Protein AF-A0A0M0K8G4-F1 (afdb_monomer)

Secondary structure (DSSP, 8-state):
---SHHHHHHHHHHHHHHHHHHHHHHHHHHHHHH-SSSSEEEEEE--TTS-HHHHHHHHHHHHHHHSTT-EEEEEGGGGBPPHHHHHHSSS--HHHHGGGTTSGGGB-HHHHHHHHHHHHHHT-EEEEEEETTTTEEEEEEEEE-TT--EEEEEESSTT-TTSTTTGGGGGG-SEEEEEEES-HHHHHHHHHHHHHTT--HHHHHHH-SHHHHHHHHIIIIIIHHHHHHHGGGGG-SEEEEE-

Foldseek 3Di:
DDDDPPVVVVVVQVVVLLVLLLVLLVVCLVCVVPPPDFQAEEEEAAAQLLCSVVSQVSNQVNNCVVVNPQEDEAELQLQFDFLVVQCVPVVRCCVVDVLQRQAPVRGQLVCSLVQLVVCRVVQKHFTWDADPVNRGIDGRPDIRDNSHNYYYYYYHQLLLCVDPSNVSSVVNHPFYEYRDEPDPVSSLVSQLVVCQVVDDPVLCVVQNDHSNSSSSSCVVHRVVSNVSSVVSCVVHPYYHYRD

Organism: NCBI:txid1460289

Structure (mmCIF, N/CA/C/O backbone):
data_AF-A0A0M0K8G4-F1
#
_entry.id   AF-A0A0M0K8G4-F1
#
loop_
_atom_site.group_PDB
_atom_site.id
_atom_site.type_symbol
_atom_site.label_atom_id
_atom_site.label_alt_id
_atom_site.label_comp_id
_atom_site.label_asym_id
_atom_site.label_entity_id
_atom_site.label_seq_id
_atom_site.pdbx_PDB_ins_code
_atom_site.Cartn_x
_atom_site.Cartn_y
_atom_site.Cartn_z
_atom_site.occupancy
_atom_site.B_iso_or_equiv
_atom_site.auth_seq_id
_atom_site.auth_comp_id
_atom_site.auth_asym_id
_atom_site.auth_atom_id
_atom_site.pdbx_PDB_model_num
ATOM 1 N N . MET A 1 1 ? -12.796 22.380 -35.569 1.00 37.34 1 MET A N 1
ATOM 2 C CA . MET A 1 1 ? -13.695 22.094 -34.431 1.00 37.34 1 MET A CA 1
ATOM 3 C C . MET A 1 1 ? -12.878 21.304 -33.410 1.00 37.34 1 MET A C 1
ATOM 5 O O . MET A 1 1 ? -12.868 20.086 -33.453 1.00 37.34 1 MET A O 1
ATOM 9 N N . ILE A 1 2 ? -12.013 21.984 -32.652 1.00 41.28 2 ILE A N 1
ATOM 10 C CA . ILE A 1 2 ? -10.915 21.360 -31.895 1.00 41.28 2 ILE A CA 1
ATOM 11 C C . ILE A 1 2 ? -10.797 22.067 -30.528 1.00 41.28 2 ILE A C 1
ATOM 13 O O . ILE A 1 2 ? -10.856 23.289 -30.472 1.00 41.28 2 ILE A O 1
ATOM 17 N N . VAL A 1 3 ? -10.652 21.251 -29.474 1.00 41.19 3 VAL A N 1
ATOM 18 C CA . VAL A 1 3 ? -10.400 21.533 -28.039 1.00 41.19 3 VAL A CA 1
ATOM 19 C C . VAL A 1 3 ? -11.498 22.245 -27.228 1.00 41.19 3 VAL A C 1
ATOM 21 O O . VAL A 1 3 ? -11.384 23.418 -26.906 1.00 41.19 3 VAL A O 1
ATOM 24 N N . VAL A 1 4 ? -12.512 21.499 -26.773 1.00 41.66 4 VAL A N 1
ATOM 25 C CA . VAL A 1 4 ? -13.260 21.847 -25.533 1.00 41.66 4 VAL A CA 1
ATOM 26 C C . VAL A 1 4 ? -13.471 20.621 -24.616 1.00 41.66 4 VAL A C 1
ATOM 28 O O . VAL A 1 4 ? -13.770 20.764 -23.436 1.00 41.66 4 VAL A O 1
ATOM 31 N N . ALA A 1 5 ? -13.239 19.395 -25.103 1.00 45.34 5 ALA A N 1
ATOM 32 C CA . ALA A 1 5 ? -13.566 18.170 -24.363 1.00 45.34 5 ALA A CA 1
ATOM 33 C C . ALA A 1 5 ? -12.575 17.778 -23.240 1.00 45.34 5 ALA A C 1
ATOM 35 O O . ALA A 1 5 ? -12.953 17.014 -22.356 1.00 45.34 5 ALA A O 1
ATOM 36 N N . SER A 1 6 ? -11.330 18.278 -23.224 1.00 57.03 6 SER A N 1
ATOM 37 C CA . SER A 1 6 ? -10.301 17.788 -22.283 1.00 57.03 6 SER A CA 1
ATOM 38 C C . SER A 1 6 ? -10.415 18.378 -20.872 1.00 57.03 6 SER A C 1
ATOM 40 O O . SER A 1 6 ? -10.415 17.621 -19.903 1.00 57.03 6 SER A O 1
ATOM 42 N N . ALA A 1 7 ? -10.582 19.700 -20.741 1.00 59.91 7 ALA A N 1
ATOM 43 C CA . ALA A 1 7 ? -10.668 20.377 -19.440 1.00 59.91 7 ALA A CA 1
ATOM 44 C C . ALA A 1 7 ? -11.930 19.988 -18.652 1.00 59.91 7 ALA A C 1
ATOM 46 O O . ALA A 1 7 ? -11.877 19.802 -17.440 1.00 59.91 7 ALA A O 1
ATOM 47 N N . SER A 1 8 ? -13.056 19.793 -19.348 1.00 62.81 8 SER A N 1
ATOM 48 C CA . SER A 1 8 ? -14.299 19.333 -18.723 1.00 62.81 8 SER A CA 1
ATOM 49 C C . SER A 1 8 ? -14.189 17.897 -18.205 1.00 62.81 8 SER A C 1
ATOM 51 O O . SER A 1 8 ? -14.780 17.597 -17.176 1.00 62.81 8 SER A O 1
ATOM 53 N N . SER A 1 9 ? -13.441 17.015 -18.884 1.00 65.81 9 SER A N 1
ATOM 54 C CA . SER A 1 9 ? -13.252 15.634 -18.415 1.00 65.81 9 SER A CA 1
ATOM 55 C C . SER A 1 9 ? -12.349 15.560 -17.181 1.00 65.81 9 SER A C 1
ATOM 57 O O . SER A 1 9 ? -12.670 14.825 -16.255 1.00 65.81 9 SER A O 1
ATOM 59 N N . ALA A 1 10 ? -11.295 16.385 -17.132 1.00 68.56 10 ALA A N 1
ATOM 60 C CA . ALA A 1 10 ? -10.376 16.465 -15.997 1.00 68.56 10 ALA A CA 1
ATOM 61 C C . ALA A 1 10 ? -11.062 17.023 -14.736 1.00 68.56 10 ALA A C 1
ATOM 63 O O . ALA A 1 10 ? -10.899 16.502 -13.639 1.00 68.56 10 ALA A O 1
ATOM 64 N N . LEU A 1 11 ? -11.908 18.046 -14.894 1.00 67.56 11 LEU A N 1
ATOM 65 C CA . LEU A 1 11 ? -12.708 18.573 -13.785 1.00 67.56 11 LEU A CA 1
ATOM 66 C C . LEU A 1 11 ? -13.716 17.540 -13.260 1.00 67.56 11 LEU A C 1
ATOM 68 O O . LEU A 1 11 ? -13.910 17.423 -12.054 1.00 67.56 11 LEU A O 1
ATOM 72 N N . VAL A 1 12 ? -14.350 16.771 -14.151 1.00 71.19 12 VAL A N 1
ATOM 73 C CA . VAL A 1 12 ? -15.280 15.702 -13.752 1.00 71.19 12 VAL A CA 1
ATOM 74 C C . VAL A 1 12 ? -14.541 14.566 -13.037 1.00 71.19 12 VAL A C 1
ATOM 76 O O . VAL A 1 12 ? -15.053 14.067 -12.034 1.00 71.19 12 VAL A O 1
ATOM 79 N N . SER A 1 13 ? -13.339 14.188 -13.490 1.00 75.00 13 SER A N 1
ATOM 80 C CA . SER A 1 13 ? -12.518 13.183 -12.804 1.00 75.00 13 SER A CA 1
ATOM 81 C C . SER A 1 13 ? -12.061 13.649 -11.422 1.00 75.00 13 SER A C 1
ATOM 83 O O . SER A 1 13 ? -12.137 12.870 -10.477 1.00 75.00 13 SER A O 1
ATOM 85 N N . ASP A 1 14 ? -11.680 14.921 -11.266 1.00 82.31 14 ASP A N 1
ATOM 86 C CA . ASP A 1 14 ? -11.280 15.478 -9.966 1.00 82.31 14 ASP A CA 1
ATOM 87 C C . ASP A 1 14 ? -12.446 15.505 -8.970 1.00 82.31 14 ASP A C 1
ATOM 89 O O . ASP A 1 14 ? -12.295 15.123 -7.806 1.00 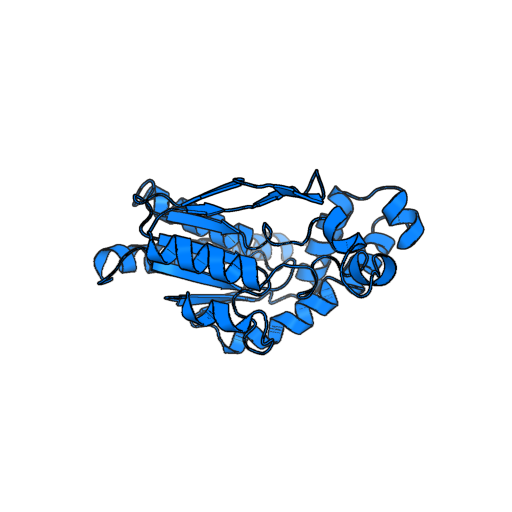82.31 14 ASP A O 1
ATOM 93 N N . VAL A 1 15 ? -13.642 15.900 -9.422 1.00 86.25 15 VAL A N 1
ATOM 94 C CA . VAL A 1 15 ? -14.853 15.884 -8.586 1.00 86.25 15 VAL A CA 1
ATOM 95 C C . VAL A 1 15 ? -15.211 14.455 -8.167 1.00 86.25 15 VAL A C 1
ATOM 97 O O . VAL A 1 15 ? -15.488 14.216 -6.990 1.00 86.25 15 VAL A O 1
ATOM 100 N N . ALA A 1 16 ? -15.170 13.494 -9.096 1.00 88.12 16 ALA A N 1
ATOM 101 C CA . ALA A 1 16 ? -15.444 12.087 -8.800 1.00 88.12 16 ALA A CA 1
ATOM 102 C C . ALA A 1 16 ? -14.416 11.489 -7.821 1.00 88.12 16 ALA A C 1
ATOM 104 O O . ALA A 1 16 ? -14.783 10.767 -6.887 1.00 88.12 16 ALA A O 1
ATOM 105 N N . MET A 1 17 ? -13.139 11.840 -7.986 1.00 91.19 17 MET A N 1
ATOM 106 C CA . MET A 1 17 ? -12.057 11.441 -7.090 1.00 91.19 17 MET A CA 1
ATOM 107 C C . MET A 1 17 ? -12.289 11.974 -5.669 1.00 91.19 17 MET A C 1
ATOM 109 O O . MET A 1 17 ? -12.268 11.206 -4.706 1.00 91.19 17 MET A O 1
ATOM 113 N N . HIS A 1 18 ? -12.564 13.271 -5.515 1.00 94.19 18 HIS A N 1
ATOM 114 C CA . HIS A 1 18 ? -12.808 13.860 -4.198 1.00 94.19 18 HIS A CA 1
ATOM 115 C C . HIS A 1 18 ? -14.054 13.290 -3.516 1.00 94.19 18 HIS A C 1
ATOM 117 O O . HIS A 1 18 ? -13.987 12.951 -2.334 1.00 94.19 18 HIS A O 1
ATOM 123 N N . ALA A 1 19 ? -15.143 13.089 -4.264 1.00 95.50 19 ALA A N 1
ATOM 124 C CA . ALA A 1 19 ? -16.343 12.434 -3.751 1.00 95.50 19 ALA A CA 1
ATOM 125 C C . ALA A 1 19 ? -16.054 11.001 -3.268 1.00 95.50 19 ALA A C 1
ATOM 127 O O . ALA A 1 19 ? -16.576 10.570 -2.237 1.00 95.50 19 ALA A O 1
ATOM 128 N N . THR A 1 20 ? -15.179 10.275 -3.970 1.00 96.19 20 THR A N 1
ATOM 129 C CA . THR A 1 20 ? -14.733 8.938 -3.557 1.00 96.19 20 THR A CA 1
ATOM 130 C C . THR A 1 20 ? -13.984 8.994 -2.227 1.00 96.19 20 THR A C 1
ATOM 132 O O . THR A 1 20 ? -14.313 8.240 -1.311 1.00 96.19 20 THR A O 1
ATOM 135 N N . TYR A 1 21 ? -13.034 9.919 -2.072 1.00 97.25 21 TYR A N 1
ATOM 136 C CA . TYR A 1 21 ? -12.296 10.083 -0.816 1.00 97.25 21 TYR A CA 1
ATOM 137 C C . TYR A 1 21 ? -13.206 10.487 0.351 1.00 97.25 21 TYR A C 1
ATOM 139 O O . TYR A 1 21 ? -13.054 9.963 1.455 1.00 97.25 21 TYR A O 1
ATOM 147 N N . ASP A 1 22 ? -14.182 11.367 0.118 1.00 97.94 22 ASP A N 1
ATOM 148 C CA . ASP A 1 22 ? -15.150 11.788 1.138 1.00 97.94 22 ASP A CA 1
ATOM 149 C C . ASP A 1 22 ? -16.060 10.630 1.577 1.00 97.94 22 ASP A C 1
ATOM 151 O O . ASP A 1 22 ? -16.321 10.457 2.775 1.00 97.94 22 ASP A O 1
ATOM 155 N N . ARG A 1 23 ? -16.503 9.796 0.625 1.00 97.94 23 ARG A N 1
ATOM 156 C CA . ARG A 1 23 ? -17.295 8.585 0.890 1.00 97.94 23 ARG A CA 1
ATOM 157 C C . ARG A 1 23 ? -16.519 7.590 1.749 1.00 97.94 23 ARG A C 1
ATOM 159 O O . ARG A 1 23 ? -17.050 7.113 2.751 1.00 97.94 23 ARG A O 1
ATOM 166 N N . LEU A 1 24 ? -15.270 7.302 1.386 1.00 98.06 24 LEU A N 1
ATOM 167 C CA . LEU A 1 24 ? -14.408 6.376 2.126 1.00 98.06 24 LEU A CA 1
ATOM 168 C C . LEU A 1 24 ? -14.085 6.906 3.530 1.00 98.06 24 LEU A C 1
ATOM 170 O O . LEU A 1 24 ? -14.190 6.163 4.501 1.00 98.06 24 LEU A O 1
ATOM 174 N N . ALA A 1 25 ? -13.794 8.201 3.674 1.00 98.25 25 ALA A N 1
ATOM 175 C CA . ALA A 1 25 ? -13.575 8.810 4.986 1.00 98.25 25 ALA A CA 1
ATOM 176 C C . ALA A 1 25 ? -14.830 8.734 5.871 1.00 98.25 25 ALA A C 1
ATOM 178 O O . ALA A 1 25 ? -14.744 8.381 7.044 1.00 98.25 25 ALA A O 1
ATOM 179 N N . THR A 1 26 ? -16.008 9.011 5.305 1.00 98.00 26 THR A N 1
ATOM 180 C CA . THR A 1 26 ? -17.293 8.899 6.017 1.00 98.00 26 THR A CA 1
ATOM 181 C C . THR A 1 26 ? -17.556 7.463 6.464 1.00 98.00 26 THR A C 1
ATOM 183 O O . THR A 1 26 ? -17.968 7.233 7.601 1.00 98.00 26 THR A O 1
ATOM 186 N N . ARG A 1 27 ? -17.252 6.488 5.602 1.00 97.25 27 ARG A N 1
ATOM 187 C CA . ARG A 1 27 ? -17.340 5.066 5.935 1.00 97.25 27 ARG A CA 1
ATOM 188 C C . ARG A 1 27 ? -16.456 4.713 7.133 1.00 97.25 27 ARG A C 1
ATOM 190 O O . ARG A 1 27 ? -16.952 4.083 8.061 1.00 97.25 27 ARG A O 1
ATOM 197 N N . LEU A 1 28 ? -15.199 5.152 7.161 1.00 97.31 28 LEU A N 1
ATOM 198 C CA . LEU A 1 28 ? -14.299 4.878 8.289 1.00 97.31 28 LEU A CA 1
ATOM 199 C C . LEU A 1 28 ? -14.731 5.580 9.575 1.00 97.31 28 LEU A C 1
ATOM 201 O O . LEU A 1 28 ? -14.691 4.975 10.641 1.00 97.31 28 LEU A O 1
ATOM 205 N N . LEU A 1 29 ? -15.198 6.825 9.486 1.00 96.88 29 LEU A N 1
ATOM 206 C CA . LEU A 1 29 ? -15.710 7.549 10.650 1.00 96.88 29 LEU A CA 1
ATOM 207 C C . LEU A 1 29 ? -16.904 6.825 11.279 1.00 96.88 29 LEU A C 1
ATOM 209 O O . LEU A 1 29 ? -16.959 6.717 12.497 1.00 96.88 29 LEU A O 1
ATOM 213 N N . SER A 1 30 ? -17.790 6.227 10.473 1.00 95.94 30 SER A N 1
ATOM 214 C CA . SER A 1 30 ? -18.879 5.402 11.017 1.00 95.94 30 SER A CA 1
ATOM 215 C C . SER A 1 30 ? -18.363 4.191 11.806 1.00 95.94 30 SER A C 1
ATOM 217 O O . SER A 1 30 ? -18.970 3.797 12.798 1.00 95.94 30 SER A O 1
ATOM 219 N N . LYS A 1 31 ? -17.198 3.632 11.438 1.00 94.50 31 LYS A N 1
ATOM 220 C CA . LYS A 1 31 ? -16.587 2.519 12.181 1.00 94.50 31 LYS A CA 1
ATOM 221 C C . LYS A 1 31 ? -16.082 2.939 13.553 1.00 94.50 31 LYS A C 1
ATOM 223 O O . LYS A 1 31 ? -16.128 2.117 14.459 1.00 94.50 31 LYS A O 1
ATOM 228 N N . LEU A 1 32 ? -15.669 4.194 13.738 1.00 89.69 32 LEU A N 1
ATOM 229 C CA . LEU A 1 32 ? -15.304 4.701 15.067 1.00 89.69 32 LEU A CA 1
ATOM 230 C C . LEU A 1 32 ? -16.481 4.675 16.046 1.00 89.69 32 LEU A C 1
ATOM 232 O O . LEU A 1 32 ? -16.267 4.535 17.246 1.00 89.69 32 LEU A O 1
ATOM 236 N N . GLU A 1 33 ? -17.704 4.822 15.539 1.00 87.62 33 GLU A N 1
ATOM 237 C CA . GLU A 1 33 ? -18.920 4.855 16.352 1.00 87.62 33 GLU A CA 1
ATOM 238 C C . GLU A 1 33 ? -19.471 3.450 16.622 1.00 87.62 33 GLU A C 1
ATOM 240 O O . GLU A 1 33 ? -20.044 3.209 17.682 1.00 87.62 33 GLU A O 1
ATOM 245 N N . THR A 1 34 ? -19.313 2.525 15.667 1.00 90.06 34 THR A N 1
ATOM 246 C CA . THR A 1 34 ? -20.003 1.225 15.697 1.00 90.06 34 THR A CA 1
ATOM 247 C C . THR A 1 34 ? -19.109 0.017 15.959 1.00 90.06 34 THR A C 1
ATOM 249 O O . THR A 1 34 ? -19.639 -1.072 16.151 1.00 90.06 34 THR A O 1
ATOM 252 N N . ALA A 1 35 ? -17.782 0.130 15.848 1.00 84.81 35 ALA A N 1
ATOM 253 C CA . ALA A 1 35 ? -16.907 -1.034 15.972 1.00 84.81 35 ALA A CA 1
ATOM 254 C C . ALA A 1 35 ? -16.734 -1.460 17.437 1.00 84.81 35 ALA A C 1
ATOM 256 O O . ALA A 1 35 ? -16.339 -0.663 18.283 1.00 84.81 35 ALA A O 1
ATOM 257 N N . ASP A 1 36 ? -16.925 -2.753 17.705 1.00 84.06 36 ASP A N 1
ATOM 258 C CA . ASP A 1 36 ? -16.723 -3.340 19.038 1.00 84.06 36 ASP A CA 1
ATOM 259 C C . ASP A 1 36 ? -15.246 -3.346 19.473 1.00 84.06 36 ASP A C 1
ATOM 261 O O . ASP A 1 36 ? -14.935 -3.479 20.658 1.00 84.06 36 ASP A O 1
ATOM 265 N N . ARG A 1 37 ? -14.317 -3.228 18.513 1.00 86.06 37 ARG A N 1
ATOM 266 C CA . ARG A 1 37 ? -12.870 -3.218 18.748 1.00 86.06 37 ARG A CA 1
ATOM 267 C C . ARG A 1 37 ? -12.152 -2.207 17.859 1.00 86.06 37 ARG A C 1
ATOM 269 O O . ARG A 1 37 ? -12.485 -2.044 16.688 1.00 86.06 37 ARG A O 1
ATOM 276 N N . THR A 1 38 ? -11.114 -1.594 18.419 1.00 86.12 38 THR A N 1
ATOM 277 C CA . THR A 1 38 ? -10.173 -0.705 17.722 1.00 86.12 38 THR A CA 1
ATOM 278 C C . THR A 1 38 ? -8.732 -1.142 18.012 1.00 86.12 38 THR A C 1
ATOM 280 O O . THR A 1 38 ? -8.495 -1.619 19.124 1.00 86.12 38 THR A O 1
ATOM 283 N N . PRO A 1 39 ? -7.777 -0.941 17.085 1.00 94.75 39 PRO A N 1
ATOM 284 C CA . PRO A 1 39 ? -7.941 -0.214 15.825 1.00 94.75 39 PRO A CA 1
ATOM 285 C C . PRO A 1 39 ? -8.683 -1.033 14.757 1.00 94.75 39 PRO A C 1
ATOM 287 O O . PRO A 1 39 ? -8.577 -2.257 14.742 1.00 94.75 39 PRO A O 1
ATOM 290 N N . TRP A 1 40 ? -9.415 -0.359 13.866 1.00 97.31 40 TRP A N 1
ATOM 291 C CA . TRP A 1 40 ? -10.000 -0.953 12.659 1.00 97.31 40 TRP A CA 1
ATOM 292 C C . TRP A 1 40 ? -8.989 -0.870 11.514 1.00 97.31 40 TRP A C 1
ATOM 294 O O . TRP A 1 40 ? -8.573 0.227 11.132 1.00 97.31 40 TRP A O 1
ATOM 304 N N . TRP A 1 41 ? -8.569 -2.020 10.998 1.00 98.44 41 TRP A N 1
ATOM 305 C CA . TRP A 1 41 ? -7.507 -2.144 10.004 1.00 98.44 41 TRP A CA 1
ATOM 306 C C . TRP A 1 41 ? -8.082 -2.387 8.615 1.00 98.44 41 TRP A C 1
ATOM 308 O O . TRP A 1 41 ? -8.782 -3.374 8.386 1.00 98.44 41 TRP A O 1
ATOM 318 N N . VAL A 1 42 ? -7.725 -1.518 7.676 1.00 98.75 42 VAL A N 1
ATOM 319 C CA . VAL A 1 42 ? -8.083 -1.642 6.264 1.00 98.75 42 VAL A CA 1
ATOM 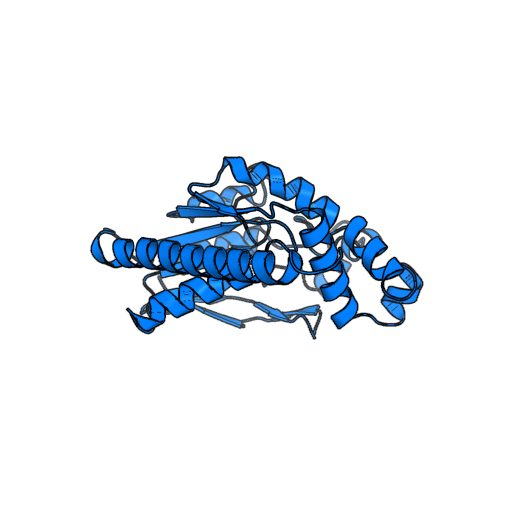320 C C . VAL A 1 42 ? -6.845 -2.009 5.460 1.00 98.75 42 VAL A C 1
ATOM 322 O O . VAL A 1 42 ? -5.877 -1.250 5.446 1.00 98.75 42 VAL A O 1
ATOM 325 N N . GLY A 1 43 ? -6.884 -3.149 4.773 1.00 98.75 43 GLY A N 1
ATOM 326 C CA . GLY A 1 43 ? -5.858 -3.539 3.808 1.00 98.75 43 GLY A CA 1
ATOM 327 C C . GLY A 1 43 ? -6.173 -2.959 2.431 1.00 98.75 43 GLY A C 1
ATOM 328 O O . GLY A 1 43 ? -7.171 -3.335 1.822 1.00 98.75 43 GLY A O 1
ATOM 329 N N . ILE A 1 44 ? -5.332 -2.056 1.927 1.00 98.81 44 ILE A N 1
ATOM 330 C CA . ILE A 1 44 ? -5.489 -1.375 0.637 1.00 98.81 44 ILE A CA 1
ATOM 331 C C . ILE A 1 44 ? -4.516 -1.979 -0.383 1.00 98.81 44 ILE A C 1
ATOM 333 O O . ILE A 1 44 ? -3.334 -1.627 -0.443 1.00 98.81 44 ILE A O 1
ATOM 337 N N . GLY A 1 45 ? -5.031 -2.897 -1.199 1.00 98.31 45 GLY A N 1
ATOM 338 C CA . GLY A 1 45 ? -4.333 -3.516 -2.320 1.00 98.31 45 GLY A CA 1
ATOM 339 C C . GLY A 1 45 ? -4.432 -2.698 -3.610 1.00 98.31 45 GLY A C 1
ATOM 340 O O . GLY A 1 45 ? -5.373 -1.937 -3.822 1.00 98.31 45 GLY A O 1
ATOM 341 N N . GLY A 1 46 ? -3.472 -2.876 -4.514 1.00 97.31 46 GLY A N 1
ATOM 342 C CA . GLY A 1 46 ? -3.532 -2.293 -5.855 1.00 97.31 46 GLY A CA 1
ATOM 343 C C . GLY A 1 46 ? -2.178 -2.300 -6.555 1.00 97.31 46 GLY A C 1
ATOM 344 O O . GLY A 1 46 ? -1.135 -2.088 -5.930 1.00 97.31 46 GLY A O 1
ATOM 345 N N . GLY A 1 47 ? -2.188 -2.515 -7.873 1.00 95.94 47 GLY A N 1
ATOM 346 C CA . GLY A 1 47 ? -0.963 -2.621 -8.671 1.00 95.94 47 GLY A CA 1
ATOM 347 C C . GLY A 1 47 ? -0.083 -1.358 -8.628 1.00 95.94 47 GLY A C 1
ATOM 348 O O . GLY A 1 47 ? -0.565 -0.273 -8.278 1.00 95.94 47 GLY A O 1
ATOM 349 N N . PRO A 1 48 ? 1.206 -1.441 -9.007 1.00 95.94 48 PRO A N 1
ATOM 350 C CA . PRO A 1 48 ? 2.066 -0.271 -9.175 1.00 95.94 48 PRO A CA 1
ATOM 351 C C . PRO A 1 48 ? 1.388 0.828 -10.011 1.00 95.94 48 PRO A C 1
ATOM 353 O O . PRO A 1 48 ? 0.780 0.547 -11.038 1.00 95.94 48 PRO A O 1
ATOM 356 N N . GLY A 1 49 ? 1.461 2.088 -9.572 1.00 94.25 49 GLY A N 1
ATOM 357 C CA . GLY A 1 49 ? 0.856 3.218 -10.298 1.00 94.25 49 G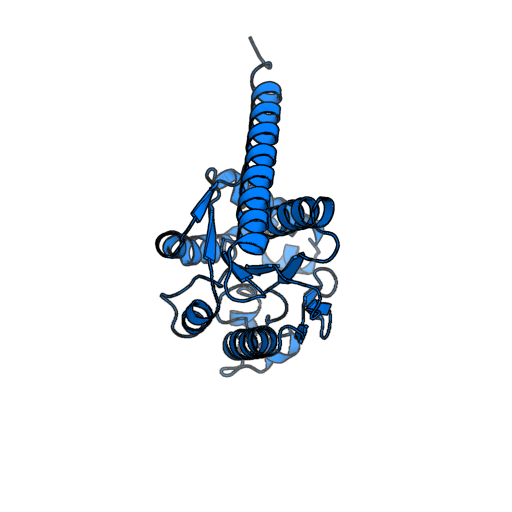LY A CA 1
ATOM 358 C C . GLY A 1 49 ? -0.673 3.346 -10.186 1.00 94.25 49 GLY A C 1
ATOM 359 O O . GLY A 1 49 ? -1.241 4.240 -10.808 1.00 94.25 49 GLY A O 1
ATOM 360 N N . SER A 1 50 ? -1.338 2.502 -9.387 1.00 95.38 50 SER A N 1
ATOM 361 C CA . SER A 1 50 ? -2.794 2.567 -9.142 1.00 95.38 50 SER A CA 1
ATOM 362 C C . SER A 1 50 ? -3.252 3.798 -8.356 1.00 95.38 50 SER A C 1
ATOM 364 O O . SER A 1 50 ? -4.424 4.135 -8.398 1.00 95.38 50 SER A O 1
ATOM 366 N N . GLY A 1 51 ? -2.357 4.479 -7.634 1.00 94.56 51 GLY A N 1
ATOM 367 C CA . GLY A 1 51 ? -2.724 5.624 -6.790 1.00 94.56 51 GLY A CA 1
ATOM 368 C C . GLY A 1 51 ? -3.177 5.259 -5.372 1.00 94.56 51 GLY A C 1
ATOM 369 O O . GLY A 1 51 ? -3.683 6.123 -4.664 1.00 94.56 51 GLY A O 1
ATOM 370 N N . LYS A 1 52 ? -2.964 4.013 -4.921 1.00 96.19 52 LYS A N 1
ATOM 371 C CA . LYS A 1 52 ? -3.321 3.573 -3.559 1.00 96.19 52 LYS A CA 1
ATOM 372 C C . LYS A 1 52 ? -2.746 4.441 -2.429 1.00 96.19 52 LYS A C 1
ATOM 374 O O . LYS A 1 52 ? -3.496 4.772 -1.518 1.00 96.19 52 LYS A O 1
ATOM 379 N N . SER A 1 53 ? -1.484 4.876 -2.509 1.00 95.75 53 SER A N 1
ATOM 380 C CA . SER A 1 53 ? -0.880 5.743 -1.484 1.00 95.75 53 SER A CA 1
ATOM 381 C C . SER A 1 53 ? -1.568 7.114 -1.455 1.00 95.75 53 SER A C 1
ATOM 383 O O . SER A 1 53 ? -1.957 7.584 -0.393 1.00 95.75 53 SER A O 1
ATOM 385 N N . THR A 1 54 ? -1.842 7.701 -2.629 1.00 95.69 54 THR A N 1
ATOM 386 C CA . THR A 1 54 ? -2.591 8.964 -2.755 1.00 95.69 54 THR A CA 1
ATOM 387 C C . THR A 1 54 ? -3.991 8.854 -2.156 1.00 95.69 54 THR A C 1
ATOM 389 O O . THR A 1 54 ? -4.418 9.743 -1.423 1.00 95.69 54 THR A O 1
ATOM 392 N N . LEU A 1 55 ? -4.700 7.756 -2.431 1.00 97.56 55 LEU A N 1
ATOM 393 C CA . LEU A 1 55 ? -6.017 7.500 -1.857 1.00 97.56 55 LEU A CA 1
ATOM 394 C C . LEU A 1 55 ? -5.947 7.346 -0.333 1.00 97.56 55 LEU A C 1
ATOM 396 O O . LEU A 1 55 ? -6.721 7.989 0.374 1.00 97.56 55 LEU A O 1
ATOM 400 N N . ALA A 1 56 ? -5.025 6.522 0.173 1.00 98.38 56 ALA A N 1
ATOM 401 C CA . ALA A 1 56 ? -4.881 6.255 1.602 1.00 98.38 56 ALA A CA 1
ATOM 402 C C . ALA A 1 56 ? -4.583 7.544 2.383 1.00 98.38 56 ALA A C 1
ATOM 404 O O . ALA A 1 56 ? -5.264 7.846 3.364 1.00 98.38 56 ALA A O 1
ATOM 405 N N . GLU A 1 57 ? -3.636 8.352 1.904 1.00 98.12 57 GLU A N 1
ATOM 406 C CA . GLU A 1 57 ? -3.299 9.652 2.491 1.00 98.12 57 GLU A CA 1
ATOM 407 C C . GLU A 1 57 ? -4.485 10.623 2.438 1.00 98.12 57 GLU A C 1
ATOM 409 O O . GLU A 1 57 ? -4.843 11.232 3.448 1.00 98.12 57 GLU A O 1
ATOM 414 N N . ALA A 1 58 ? -5.147 10.744 1.283 1.00 98.19 58 ALA A N 1
ATOM 415 C CA . ALA A 1 58 ? -6.271 11.658 1.109 1.00 98.19 58 ALA A CA 1
ATOM 416 C C . ALA A 1 58 ? -7.471 11.304 2.002 1.00 98.19 58 ALA A C 1
ATOM 418 O O . ALA A 1 58 ? -8.168 12.208 2.481 1.00 98.19 58 ALA A O 1
ATOM 419 N N . VAL A 1 59 ? -7.719 10.011 2.224 1.00 98.56 59 VAL A N 1
ATOM 420 C CA . VAL A 1 59 ? -8.747 9.519 3.148 1.00 98.56 59 VAL A CA 1
ATOM 421 C C . VAL A 1 59 ? -8.327 9.772 4.596 1.00 98.56 59 VAL A C 1
ATOM 423 O O . VAL A 1 59 ? -9.116 10.336 5.354 1.00 98.56 59 VAL A O 1
ATOM 426 N N . ALA A 1 60 ? -7.086 9.451 4.976 1.00 98.62 60 ALA A N 1
ATOM 427 C CA . ALA A 1 60 ? -6.581 9.686 6.329 1.00 98.62 60 ALA A CA 1
ATOM 428 C C . ALA A 1 60 ? -6.630 11.172 6.722 1.00 98.62 60 ALA A C 1
ATOM 430 O O . ALA A 1 60 ? -7.065 11.499 7.825 1.00 98.62 60 ALA A O 1
ATOM 431 N N . VAL A 1 61 ? -6.279 12.086 5.809 1.00 98.56 61 VAL A N 1
ATOM 432 C CA . VAL A 1 61 ? -6.399 13.542 6.018 1.00 98.56 61 VAL A CA 1
ATOM 433 C C . VAL A 1 61 ? -7.843 13.944 6.326 1.00 98.56 61 VAL A C 1
ATOM 435 O O . VAL A 1 61 ? -8.089 14.695 7.269 1.00 98.56 61 VAL A O 1
ATOM 438 N N . ARG A 1 62 ? -8.818 13.427 5.570 1.00 98.56 62 ARG A N 1
ATOM 439 C CA . ARG A 1 62 ? -10.247 13.733 5.771 1.00 98.56 62 ARG A CA 1
ATOM 440 C C . ARG A 1 62 ? -10.786 13.183 7.083 1.00 98.56 62 ARG A C 1
ATOM 442 O O . ARG A 1 62 ? -11.565 13.860 7.751 1.00 98.56 62 ARG A O 1
ATOM 449 N N . VAL A 1 63 ? -10.371 11.974 7.452 1.00 98.50 63 VAL A N 1
ATOM 450 C CA . VAL A 1 63 ? -10.715 11.380 8.745 1.00 98.50 63 VAL A CA 1
ATOM 451 C C . VAL A 1 63 ? -10.127 12.222 9.875 1.00 98.50 63 VAL A C 1
ATOM 453 O O . VAL A 1 63 ? -10.868 12.654 10.753 1.00 98.50 63 VAL A O 1
ATOM 456 N N . ASN A 1 64 ? -8.835 12.549 9.810 1.00 98.44 64 ASN A N 1
ATOM 457 C CA . ASN A 1 64 ? -8.154 13.338 10.836 1.00 98.44 64 ASN A CA 1
ATOM 458 C C . ASN A 1 64 ? -8.657 14.788 10.927 1.00 98.44 64 ASN A C 1
ATOM 460 O O . ASN A 1 64 ? -8.569 15.392 11.990 1.00 98.44 64 ASN A O 1
ATOM 464 N N . ALA A 1 65 ? -9.251 15.345 9.869 1.00 98.38 65 ALA A N 1
ATOM 465 C CA . ALA A 1 65 ? -9.924 16.642 9.944 1.00 98.38 65 ALA A CA 1
ATOM 466 C C . ALA A 1 65 ? -11.183 16.617 10.835 1.00 98.38 65 ALA A C 1
ATOM 468 O O . ALA A 1 65 ? -11.547 17.640 11.410 1.00 98.38 65 ALA A O 1
ATOM 469 N N . LYS A 1 66 ? -11.852 15.462 10.951 1.00 97.69 66 LYS A N 1
ATOM 470 C CA . LYS A 1 66 ? -13.065 15.276 11.771 1.00 97.69 66 LYS A CA 1
ATOM 471 C C . LYS A 1 66 ? -12.782 14.602 13.117 1.00 97.69 66 LYS A C 1
ATOM 473 O O . LYS A 1 66 ? -13.468 14.886 14.091 1.00 97.69 66 LYS A O 1
ATOM 478 N N . ALA A 1 67 ? -11.769 13.744 13.171 1.00 96.94 67 ALA A N 1
ATOM 479 C CA . ALA A 1 67 ? -11.308 13.034 14.357 1.00 96.94 67 ALA A CA 1
ATOM 480 C C . ALA A 1 67 ? -9.766 13.092 14.424 1.00 96.94 67 ALA A C 1
ATOM 482 O O . ALA A 1 67 ? -9.096 12.152 13.984 1.00 96.94 67 ALA A O 1
ATOM 483 N N . PRO A 1 68 ? -9.183 14.201 14.918 1.00 97.75 68 PRO A N 1
ATOM 484 C CA . PRO A 1 68 ? -7.737 14.429 14.895 1.00 97.75 68 PRO A CA 1
ATOM 485 C C . PRO A 1 68 ? -6.922 13.312 15.547 1.00 97.75 68 PRO A C 1
ATOM 487 O O . PRO A 1 68 ? -7.221 12.885 16.659 1.00 97.75 68 PRO A O 1
ATOM 490 N N . GLY A 1 69 ? -5.879 12.855 14.846 1.00 96.06 69 GLY A N 1
ATOM 491 C CA . GLY A 1 69 ? -4.955 11.820 15.327 1.00 96.06 69 GLY A CA 1
ATOM 492 C C . GLY A 1 69 ? -5.550 10.411 15.407 1.00 96.06 69 GLY A C 1
ATOM 493 O O . GLY A 1 69 ? -4.922 9.518 15.963 1.00 96.06 69 GLY A O 1
ATOM 494 N N . SER A 1 70 ? -6.754 10.188 14.873 1.00 97.25 70 SER A N 1
ATOM 495 C CA . SER A 1 70 ? -7.414 8.879 14.940 1.00 97.25 70 SER A CA 1
ATOM 496 C C . SER A 1 70 ? -7.000 7.929 13.816 1.00 97.25 70 SER A C 1
ATOM 498 O O . SER A 1 70 ? -7.194 6.724 13.962 1.00 97.25 70 SER A O 1
ATOM 500 N N . CYS A 1 71 ? -6.445 8.437 12.712 1.00 98.44 71 CYS A N 1
ATOM 501 C CA . CYS A 1 71 ? -6.128 7.649 11.525 1.00 98.44 71 CYS A CA 1
ATOM 502 C C . CYS A 1 71 ? -4.650 7.740 11.146 1.00 98.44 71 CYS A C 1
ATOM 504 O O . CYS A 1 71 ? -4.105 8.840 11.042 1.00 98.44 71 CYS A O 1
ATOM 506 N N . VAL A 1 72 ? -4.038 6.591 10.855 1.00 98.62 72 VAL A N 1
ATOM 507 C CA . VAL A 1 72 ? -2.661 6.483 10.344 1.00 98.62 72 VAL A CA 1
ATOM 508 C C . VAL A 1 72 ? -2.613 5.645 9.071 1.00 98.62 72 VAL A C 1
ATOM 510 O O . VAL A 1 72 ? -3.437 4.749 8.881 1.00 98.62 72 VAL A O 1
ATOM 513 N N . VAL A 1 73 ? -1.642 5.945 8.205 1.00 98.75 73 VAL A N 1
ATOM 514 C CA . VAL A 1 73 ? -1.319 5.148 7.016 1.00 98.75 73 VAL A CA 1
ATOM 515 C C . VAL A 1 73 ? -0.008 4.404 7.258 1.00 98.75 73 VAL A C 1
ATOM 517 O O . VAL A 1 73 ? 0.989 5.024 7.621 1.00 98.75 73 VAL A O 1
ATOM 520 N N . LEU A 1 74 ? -0.002 3.089 7.050 1.00 98.56 74 LEU A N 1
ATOM 521 C CA . LEU A 1 74 ? 1.168 2.223 7.184 1.00 98.56 74 LEU A CA 1
ATOM 522 C C . LEU A 1 74 ? 1.530 1.640 5.804 1.00 98.56 74 LEU A C 1
ATOM 524 O O . LEU A 1 74 ? 0.721 0.915 5.223 1.00 98.56 74 LEU A O 1
ATOM 528 N N . PRO A 1 75 ? 2.718 1.928 5.249 1.00 97.75 75 PRO A N 1
ATOM 529 C CA . PRO A 1 75 ? 3.122 1.383 3.960 1.00 97.75 75 PRO A CA 1
ATOM 530 C C . PRO A 1 75 ? 3.739 -0.017 4.100 1.00 97.75 75 PRO A C 1
ATOM 532 O O . PRO A 1 75 ? 4.581 -0.266 4.958 1.00 97.75 75 PRO A O 1
ATOM 535 N N . MET A 1 76 ? 3.391 -0.918 3.183 1.00 97.75 76 MET A N 1
ATOM 536 C CA . MET A 1 76 ? 4.018 -2.239 3.028 1.00 97.75 76 MET A CA 1
ATOM 537 C C . MET A 1 76 ? 5.448 -2.148 2.469 1.00 97.75 76 MET A C 1
ATOM 539 O O . MET A 1 76 ? 6.262 -3.049 2.665 1.00 97.75 76 MET A O 1
ATOM 543 N N . ASP A 1 77 ? 5.773 -1.072 1.745 1.00 96.25 77 ASP A N 1
ATOM 544 C CA .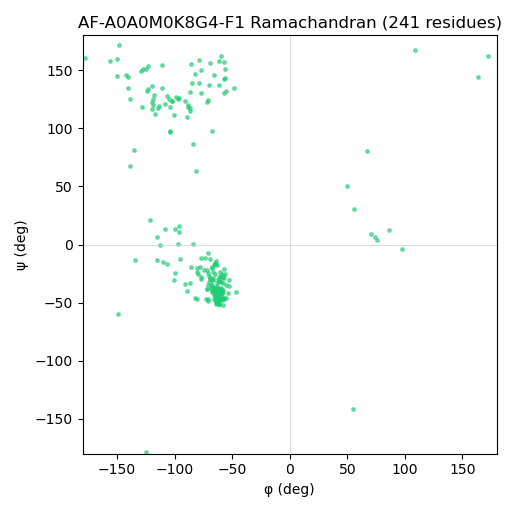 ASP A 1 77 ? 7.029 -0.962 0.993 1.00 96.25 77 ASP A CA 1
ATOM 545 C C . ASP A 1 77 ? 8.282 -0.989 1.893 1.00 96.25 77 ASP A C 1
ATOM 547 O O . ASP A 1 77 ? 9.370 -1.294 1.405 1.00 96.25 77 ASP A O 1
ATOM 551 N N . GLY A 1 78 ? 8.157 -0.746 3.202 1.00 96.38 78 GLY A N 1
ATOM 552 C CA . GLY A 1 78 ? 9.267 -0.902 4.148 1.00 96.38 78 GLY A CA 1
ATOM 553 C C . GLY A 1 78 ? 9.794 -2.331 4.294 1.00 96.38 78 GLY A C 1
ATOM 554 O O . GLY A 1 78 ? 10.897 -2.515 4.791 1.00 96.38 78 GLY A O 1
ATOM 55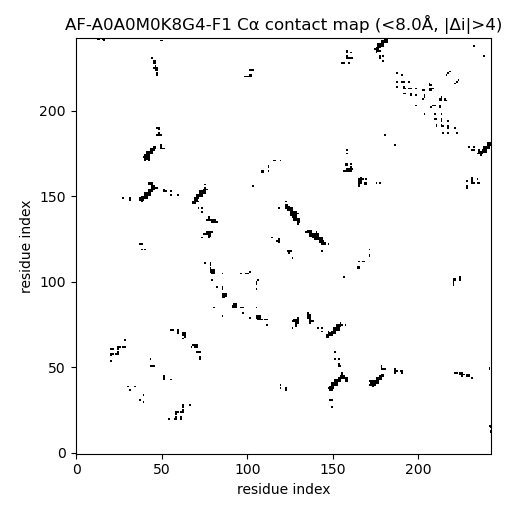5 N N . PHE A 1 79 ? 9.055 -3.332 3.813 1.00 97.25 79 PHE A N 1
ATOM 556 C CA . PHE A 1 79 ? 9.454 -4.740 3.855 1.00 97.25 79 PHE A CA 1
ATOM 557 C C . PHE A 1 79 ? 10.117 -5.227 2.559 1.00 97.25 79 PHE A C 1
ATOM 559 O O . PHE A 1 79 ? 10.214 -6.430 2.329 1.00 97.25 79 PHE A O 1
ATOM 566 N N . HIS A 1 80 ? 10.568 -4.327 1.676 1.00 96.06 80 HIS A N 1
ATOM 567 C CA . HIS A 1 80 ? 11.494 -4.734 0.615 1.00 96.06 80 HIS A CA 1
ATOM 568 C C . HIS A 1 80 ? 12.739 -5.360 1.247 1.00 96.06 80 HIS A C 1
ATOM 570 O O . HIS A 1 80 ? 13.266 -4.821 2.214 1.00 96.06 80 HIS A O 1
ATOM 576 N N . TYR A 1 81 ? 13.292 -6.406 0.636 1.00 93.81 81 TYR A N 1
ATOM 577 C CA . TYR A 1 81 ? 14.677 -6.743 0.938 1.00 93.81 81 TYR A CA 1
ATOM 578 C C . TYR A 1 81 ? 15.573 -5.566 0.536 1.00 93.81 81 TYR A C 1
ATOM 580 O O . TYR A 1 81 ? 15.410 -4.945 -0.535 1.00 93.81 81 TYR A O 1
ATOM 588 N N . SER A 1 82 ? 16.530 -5.251 1.403 1.00 92.00 82 SER A N 1
ATOM 589 C CA . SER A 1 82 ? 17.544 -4.255 1.106 1.00 92.00 82 SER A CA 1
ATOM 590 C C . SER A 1 82 ? 18.371 -4.680 -0.105 1.00 92.00 82 SER A C 1
ATOM 592 O O . SER A 1 82 ? 18.482 -5.863 -0.451 1.00 92.00 82 SER A O 1
ATOM 594 N N . ARG A 1 83 ? 19.016 -3.720 -0.771 1.00 88.25 83 ARG A N 1
ATOM 595 C CA . ARG A 1 83 ? 19.933 -4.047 -1.881 1.00 88.25 83 ARG A CA 1
ATOM 596 C C . ARG A 1 83 ? 21.073 -4.967 -1.439 1.00 88.25 83 ARG A C 1
ATOM 598 O O . ARG A 1 83 ? 21.619 -5.688 -2.274 1.00 88.25 83 ARG A O 1
ATOM 605 N N . ALA A 1 84 ? 21.471 -4.895 -0.169 1.00 88.06 84 ALA A N 1
ATOM 606 C CA . ALA A 1 84 ? 22.491 -5.760 0.407 1.00 88.06 84 ALA A CA 1
ATOM 607 C C . ALA A 1 84 ? 21.966 -7.189 0.597 1.00 88.06 84 ALA A C 1
ATOM 609 O O . ALA A 1 84 ? 22.624 -8.130 0.162 1.00 88.06 84 ALA A O 1
ATOM 610 N N . GLU A 1 85 ? 20.766 -7.351 1.156 1.00 89.56 85 GLU A N 1
ATOM 611 C CA . GLU A 1 85 ? 20.131 -8.662 1.345 1.00 89.56 85 GLU A CA 1
ATOM 612 C C . GLU A 1 85 ? 19.845 -9.351 0.011 1.00 89.56 85 GLU A C 1
ATOM 614 O O . GLU A 1 85 ? 20.206 -10.511 -0.155 1.00 89.56 85 GLU A O 1
ATOM 619 N N . LEU A 1 86 ? 19.317 -8.630 -0.989 1.00 86.81 86 LEU A N 1
ATOM 620 C CA . LEU A 1 86 ? 19.045 -9.190 -2.322 1.00 86.81 86 LEU A CA 1
ATOM 621 C C . LEU A 1 86 ? 20.286 -9.781 -3.009 1.00 86.81 86 LEU A C 1
ATOM 623 O O . LEU A 1 86 ? 20.153 -10.673 -3.845 1.00 86.81 86 LEU A O 1
ATOM 627 N N . LYS A 1 87 ? 21.491 -9.293 -2.687 1.00 83.50 87 LYS A N 1
ATOM 628 C CA . LYS A 1 87 ? 22.745 -9.857 -3.215 1.00 83.50 87 LYS A CA 1
ATOM 629 C C . LYS A 1 87 ? 23.128 -11.184 -2.565 1.00 83.50 87 LYS A C 1
ATOM 631 O O . LYS A 1 87 ? 23.895 -11.931 -3.163 1.00 83.50 87 LYS A O 1
ATOM 636 N N . ASN A 1 88 ? 22.603 -11.443 -1.373 1.00 83.12 88 ASN A N 1
ATOM 637 C CA . ASN A 1 88 ? 22.968 -12.562 -0.515 1.00 83.12 88 ASN A CA 1
ATOM 638 C C . ASN A 1 88 ? 21.833 -13.588 -0.342 1.00 83.12 88 ASN A C 1
ATOM 640 O O . ASN A 1 88 ? 22.036 -14.565 0.374 1.00 83.12 88 ASN A O 1
ATOM 644 N N . LEU A 1 89 ? 20.658 -13.378 -0.955 1.00 77.88 89 LEU A N 1
ATOM 645 C CA . LEU A 1 89 ? 19.574 -14.373 -0.984 1.00 77.88 89 LEU A CA 1
ATOM 646 C C . LEU A 1 89 ? 20.053 -15.692 -1.606 1.00 77.88 89 LEU A C 1
ATOM 648 O O . LEU A 1 89 ? 21.008 -15.683 -2.366 1.00 77.88 89 LEU A O 1
ATOM 652 N N . ASP A 1 90 ? 19.391 -16.812 -1.311 1.00 67.69 90 ASP A N 1
ATOM 653 C CA . ASP A 1 90 ? 19.705 -18.132 -1.881 1.00 67.69 90 ASP A CA 1
ATOM 654 C C . ASP A 1 90 ? 18.662 -18.533 -2.952 1.00 67.69 90 ASP A C 1
ATOM 656 O O . ASP A 1 90 ? 17.463 -18.518 -2.656 1.00 67.69 90 ASP A O 1
ATOM 660 N N . PRO A 1 91 ? 19.058 -18.864 -4.199 1.00 65.12 91 PRO A N 1
ATOM 661 C CA . PRO A 1 91 ? 20.409 -18.731 -4.741 1.00 65.12 91 PRO A CA 1
ATOM 662 C C . PRO A 1 91 ? 20.829 -17.258 -4.851 1.00 65.12 91 PRO A C 1
ATOM 664 O O . PRO A 1 91 ? 19.980 -16.412 -5.159 1.00 65.12 91 PRO A O 1
ATOM 667 N N . PRO A 1 92 ? 22.123 -16.938 -4.649 1.00 60.88 92 PRO A N 1
ATOM 668 C CA . PRO A 1 92 ? 22.630 -15.580 -4.808 1.00 60.88 92 PRO A CA 1
ATOM 669 C C . PRO A 1 92 ? 22.550 -15.191 -6.273 1.00 60.88 92 PRO A C 1
ATOM 671 O O . PRO A 1 92 ? 23.407 -15.533 -7.083 1.00 60.88 92 PRO A O 1
ATOM 674 N N . ASP A 1 93 ? 21.483 -14.476 -6.617 1.00 64.69 93 ASP A N 1
ATOM 675 C CA . ASP A 1 93 ? 21.242 -14.010 -7.972 1.00 64.69 93 ASP A CA 1
ATOM 676 C C . ASP A 1 93 ? 20.704 -12.579 -7.981 1.00 64.69 93 ASP A C 1
ATOM 678 O O . ASP A 1 93 ? 19.572 -12.277 -8.372 1.00 64.69 93 ASP A O 1
ATOM 682 N N . ALA A 1 94 ? 21.573 -11.650 -7.581 1.00 60.84 94 ALA A N 1
ATOM 683 C CA . ALA A 1 94 ? 21.315 -10.224 -7.741 1.00 60.84 94 ALA A CA 1
ATOM 684 C C . ALA A 1 94 ? 20.958 -9.866 -9.196 1.00 60.84 94 ALA A C 1
ATOM 686 O O . ALA A 1 94 ? 20.196 -8.923 -9.418 1.00 60.84 94 ALA A O 1
ATOM 687 N N . ALA A 1 95 ? 21.489 -10.596 -10.186 1.00 63.91 95 ALA A N 1
ATOM 688 C CA . ALA A 1 95 ? 21.218 -10.345 -11.595 1.00 63.91 95 ALA A CA 1
ATOM 689 C C . ALA A 1 95 ? 19.770 -10.683 -11.980 1.00 63.91 95 ALA A C 1
ATOM 691 O O . ALA A 1 95 ? 19.228 -9.993 -12.843 1.00 63.91 95 ALA A O 1
ATOM 692 N N . SER A 1 96 ? 19.127 -11.635 -11.299 1.00 74.00 96 SER A N 1
ATOM 693 C CA . SER A 1 96 ? 17.705 -11.968 -11.460 1.00 74.00 96 SER A CA 1
ATOM 694 C C . SER A 1 96 ? 16.778 -11.197 -10.514 1.00 74.00 96 SER A C 1
ATOM 696 O O . SER A 1 96 ? 15.675 -10.818 -10.921 1.00 74.00 96 SER A O 1
ATOM 698 N N . TYR A 1 97 ? 17.206 -10.885 -9.285 1.00 82.25 97 TYR A N 1
ATOM 699 C CA . TYR A 1 97 ? 16.362 -10.179 -8.311 1.00 82.25 97 TYR A CA 1
ATOM 700 C C . TYR A 1 97 ? 16.332 -8.664 -8.506 1.00 82.25 97 TYR A C 1
ATOM 702 O O . TYR A 1 97 ? 15.255 -8.071 -8.525 1.00 82.25 97 TYR A O 1
ATOM 710 N N . MET A 1 98 ? 17.484 -8.014 -8.702 1.00 82.88 98 MET A N 1
ATOM 711 C CA . MET A 1 98 ? 17.549 -6.551 -8.837 1.00 82.88 98 MET A CA 1
ATOM 712 C C . MET A 1 98 ? 16.692 -5.982 -9.980 1.00 82.88 98 MET A C 1
ATOM 714 O O . MET A 1 98 ? 16.059 -4.942 -9.780 1.00 82.88 98 MET A O 1
ATOM 718 N N . PRO A 1 99 ? 16.604 -6.613 -11.168 1.00 85.00 99 PRO A N 1
ATOM 719 C CA . PRO A 1 99 ? 15.758 -6.105 -12.252 1.00 85.00 99 PRO A CA 1
ATOM 720 C C . PRO A 1 99 ? 14.270 -6.268 -11.946 1.00 85.00 99 PRO A C 1
ATOM 722 O O . PRO A 1 99 ? 13.454 -5.488 -12.434 1.00 85.00 99 PRO A O 1
ATOM 725 N N . ARG A 1 100 ? 13.941 -7.265 -11.118 1.00 90.06 100 ARG A N 1
ATOM 726 C CA . ARG A 1 100 ? 12.593 -7.587 -10.652 1.00 90.06 100 ARG A CA 1
ATOM 727 C C . ARG A 1 100 ? 12.278 -6.993 -9.287 1.00 90.06 100 ARG A C 1
ATOM 729 O O . ARG A 1 100 ? 11.242 -7.315 -8.721 1.00 90.06 100 ARG A O 1
ATOM 736 N N . ARG A 1 101 ? 13.113 -6.096 -8.758 1.00 89.62 101 ARG A N 1
ATOM 737 C CA . ARG A 1 101 ? 12.833 -5.448 -7.476 1.00 89.62 101 ARG A CA 1
ATOM 738 C C . ARG A 1 101 ? 11.482 -4.738 -7.527 1.00 89.62 101 ARG A C 1
ATOM 740 O O . ARG A 1 101 ? 11.197 -4.021 -8.491 1.00 89.62 101 ARG A O 1
ATOM 747 N N . GLY A 1 102 ? 10.662 -4.995 -6.515 1.00 92.56 102 GLY A N 1
ATOM 748 C CA . GLY A 1 102 ? 9.249 -4.640 -6.485 1.00 92.56 102 GLY A CA 1
ATOM 749 C C . GLY A 1 102 ? 8.310 -5.782 -6.885 1.00 92.56 102 GLY A C 1
ATOM 750 O O . GLY A 1 102 ? 7.112 -5.564 -6.809 1.00 92.56 102 GLY A O 1
ATOM 751 N N . ALA A 1 103 ? 8.819 -6.955 -7.292 1.00 94.62 103 ALA A N 1
ATOM 752 C CA . ALA A 1 103 ? 8.073 -8.212 -7.450 1.00 94.62 103 ALA A CA 1
ATOM 753 C C . ALA A 1 103 ? 7.859 -8.897 -6.0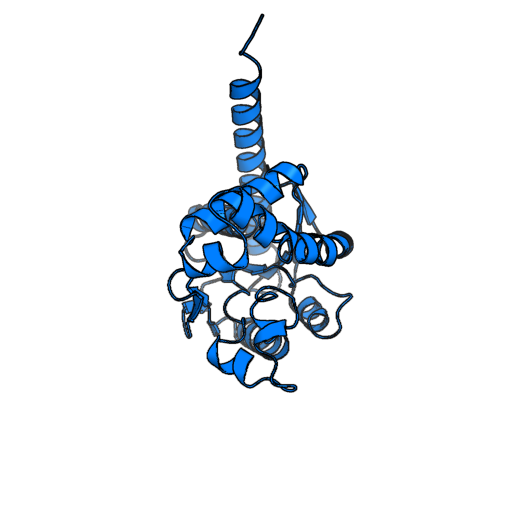83 1.00 94.62 103 ALA A C 1
ATOM 755 O O . ALA A 1 103 ? 8.647 -8.653 -5.164 1.00 94.62 103 ALA A O 1
ATOM 756 N N . PRO A 1 104 ? 6.870 -9.797 -5.921 1.00 95.12 104 PRO A N 1
ATOM 757 C CA . PRO A 1 104 ? 6.459 -10.272 -4.595 1.00 95.12 104 PRO A CA 1
ATOM 758 C C . PRO A 1 104 ? 7.526 -11.070 -3.842 1.00 95.12 104 PRO A C 1
ATOM 760 O O . PRO A 1 104 ? 7.510 -11.090 -2.621 1.00 95.12 104 PRO A O 1
ATOM 763 N N . TRP A 1 105 ? 8.468 -11.704 -4.543 1.00 92.44 105 TRP A N 1
ATOM 764 C CA . TRP A 1 105 ? 9.591 -12.428 -3.927 1.00 92.44 105 TRP A CA 1
ATOM 765 C C . TRP A 1 105 ? 10.779 -11.534 -3.552 1.00 92.44 105 TRP A C 1
ATOM 767 O O . TRP A 1 105 ? 11.796 -12.033 -3.088 1.00 92.44 105 TRP A O 1
ATOM 777 N N . THR A 1 106 ? 10.686 -10.223 -3.793 1.00 93.94 106 THR A N 1
ATOM 778 C CA . THR A 1 106 ? 11.730 -9.245 -3.431 1.00 93.94 106 THR A CA 1
ATOM 779 C C . THR A 1 106 ? 11.410 -8.487 -2.140 1.00 93.94 106 THR A C 1
ATOM 781 O O . THR A 1 106 ? 12.054 -7.484 -1.834 1.00 93.94 106 THR A O 1
ATOM 784 N N . PHE A 1 107 ? 10.426 -8.984 -1.392 1.00 95.56 107 PHE A N 1
ATOM 785 C CA . PHE A 1 107 ? 10.019 -8.501 -0.081 1.00 95.56 107 PHE A CA 1
ATOM 786 C C . PHE A 1 107 ? 10.088 -9.642 0.922 1.00 95.56 107 PHE A C 1
ATOM 788 O O . PHE A 1 107 ? 9.863 -10.802 0.565 1.00 95.56 107 PHE A O 1
ATOM 795 N N . ASP A 1 108 ? 10.291 -9.271 2.176 1.00 96.25 108 ASP A N 1
ATOM 796 C CA . ASP A 1 108 ? 10.125 -10.159 3.309 1.00 96.25 108 ASP A CA 1
ATOM 797 C C . ASP A 1 108 ? 8.650 -10.192 3.740 1.00 96.25 108 ASP A C 1
ATOM 799 O O . ASP A 1 108 ? 8.187 -9.403 4.567 1.00 96.25 108 ASP A O 1
ATOM 803 N N . ALA A 1 109 ? 7.874 -11.074 3.105 1.00 97.31 109 ALA A N 1
ATOM 804 C CA . ALA A 1 109 ? 6.443 -11.209 3.378 1.00 97.31 109 ALA A CA 1
ATOM 805 C C . ALA A 1 109 ? 6.158 -11.744 4.795 1.00 97.31 109 ALA A C 1
ATOM 807 O O . ALA A 1 109 ? 5.150 -11.374 5.397 1.00 97.31 109 ALA A O 1
ATOM 808 N N . GLU A 1 110 ? 7.053 -12.574 5.338 1.00 97.50 110 GLU A N 1
ATOM 809 C CA . GLU A 1 110 ? 6.928 -13.120 6.691 1.00 97.50 110 GLU A CA 1
ATOM 810 C C . GLU A 1 110 ? 7.165 -12.026 7.737 1.00 97.50 110 GLU A C 1
ATOM 812 O O . GLU A 1 110 ? 6.317 -11.820 8.606 1.00 97.50 110 GLU A O 1
ATOM 817 N N . ALA A 1 111 ? 8.246 -11.248 7.598 1.00 97.94 111 ALA A N 1
ATOM 818 C CA . ALA A 1 111 ? 8.506 -10.106 8.472 1.00 97.94 111 ALA A CA 1
ATOM 819 C C . ALA A 1 111 ? 7.389 -9.054 8.390 1.00 97.94 111 ALA A C 1
ATOM 821 O O . ALA A 1 111 ? 6.995 -8.493 9.412 1.00 97.94 111 ALA A O 1
ATOM 822 N N . CYS A 1 112 ? 6.844 -8.820 7.192 1.00 98.44 112 CYS A N 1
ATOM 823 C CA . CYS A 1 112 ? 5.690 -7.948 6.973 1.00 98.44 112 CYS A CA 1
ATOM 824 C C . CYS A 1 112 ? 4.467 -8.406 7.782 1.00 98.44 112 CYS A C 1
ATOM 826 O O . CYS A 1 112 ? 3.886 -7.624 8.540 1.00 98.44 112 CYS A O 1
ATOM 828 N N . TYR A 1 113 ? 4.103 -9.686 7.665 1.00 98.62 113 TYR A N 1
ATOM 829 C CA . TYR A 1 113 ? 2.980 -10.264 8.396 1.00 98.62 113 TYR A CA 1
ATOM 830 C C . TYR A 1 113 ? 3.185 -10.205 9.912 1.00 98.62 113 TYR A C 1
ATOM 832 O O . TYR A 1 113 ? 2.315 -9.693 10.618 1.00 98.62 113 TYR A O 1
ATOM 840 N N . GLU A 1 114 ? 4.327 -10.671 10.419 1.00 98.62 114 GLU A N 1
ATOM 841 C CA . GLU A 1 114 ? 4.578 -10.707 11.863 1.00 98.62 114 GLU A CA 1
ATOM 842 C C . GLU A 1 114 ? 4.627 -9.298 12.474 1.00 98.62 114 GLU A C 1
ATOM 844 O O . GLU A 1 114 ? 4.065 -9.073 13.548 1.00 98.62 114 GLU A O 1
ATOM 849 N N . ALA A 1 115 ? 5.198 -8.316 11.770 1.00 98.50 115 ALA A N 1
ATOM 850 C CA . ALA A 1 115 ? 5.232 -6.933 12.236 1.00 98.50 115 ALA A CA 1
ATOM 851 C C . ALA A 1 115 ? 3.830 -6.302 12.301 1.00 98.50 115 ALA A C 1
ATOM 853 O O . ALA A 1 115 ? 3.468 -5.703 13.317 1.00 98.50 115 ALA A O 1
ATOM 854 N N . PHE A 1 116 ? 3.009 -6.463 11.257 1.00 98.56 116 PHE A N 1
ATOM 855 C CA . PHE A 1 116 ? 1.637 -5.947 11.268 1.00 98.56 116 PHE A CA 1
ATOM 856 C C . PHE A 1 116 ? 0.750 -6.672 12.279 1.00 98.56 116 PHE A C 1
ATOM 858 O O . PHE A 1 116 ? -0.036 -6.029 12.973 1.00 98.56 116 PHE A O 1
ATOM 865 N N . LYS A 1 117 ? 0.900 -7.989 12.422 1.00 98.44 117 LYS A N 1
ATOM 866 C CA . LYS A 1 117 ? 0.192 -8.786 13.428 1.00 98.44 117 LYS A CA 1
ATOM 867 C C . LYS A 1 117 ? 0.524 -8.329 14.846 1.00 98.44 117 LYS A C 1
ATOM 869 O O . LYS A 1 117 ? -0.393 -8.121 15.642 1.00 98.44 117 LYS A O 1
ATOM 874 N N . ALA A 1 118 ? 1.807 -8.135 15.155 1.00 98.31 118 ALA A N 1
ATOM 875 C CA . ALA A 1 118 ? 2.249 -7.632 16.452 1.00 98.31 118 ALA A CA 1
ATOM 876 C C . ALA A 1 118 ? 1.697 -6.224 16.721 1.00 98.31 118 ALA A C 1
ATOM 878 O O . ALA A 1 118 ? 1.111 -5.986 17.777 1.00 98.31 118 ALA A O 1
ATOM 879 N N . ALA A 1 119 ? 1.799 -5.322 15.740 1.00 98.06 119 ALA A N 1
ATOM 880 C CA . ALA A 1 119 ? 1.287 -3.960 15.856 1.00 98.06 119 ALA A CA 1
ATOM 881 C C . ALA A 1 119 ? -0.242 -3.917 16.029 1.00 98.06 119 ALA A C 1
ATOM 883 O O . ALA A 1 119 ? -0.756 -3.148 16.841 1.00 98.06 119 ALA A O 1
ATOM 884 N N . LYS A 1 120 ? -0.987 -4.778 15.323 1.00 97.12 120 LYS A N 1
ATOM 885 C CA . LYS A 1 120 ? -2.445 -4.896 15.475 1.00 97.12 120 LYS A CA 1
ATOM 886 C C . LYS A 1 120 ? -2.833 -5.411 16.856 1.00 97.12 120 LYS A C 1
ATOM 888 O O . LYS A 1 120 ? -3.762 -4.878 17.455 1.00 97.12 120 LYS A O 1
ATOM 893 N N . ALA A 1 121 ? -2.130 -6.426 17.358 1.00 96.31 121 ALA A N 1
ATOM 894 C CA . ALA A 1 121 ? -2.395 -7.005 18.672 1.00 96.31 121 ALA A CA 1
ATOM 895 C C . ALA A 1 121 ? -2.093 -6.025 19.817 1.00 96.31 121 ALA A C 1
ATOM 897 O O . ALA A 1 121 ? -2.854 -5.964 20.780 1.00 96.31 121 ALA A O 1
ATOM 898 N N . ALA A 1 122 ? -1.010 -5.252 19.706 1.00 96.62 122 ALA A N 1
ATOM 899 C CA . ALA A 1 122 ? -0.632 -4.252 20.702 1.00 96.62 122 ALA A CA 1
ATOM 900 C C . ALA A 1 122 ? -1.434 -2.941 20.582 1.00 96.62 122 ALA A C 1
ATOM 902 O O . ALA A 1 122 ? -1.577 -2.215 21.562 1.00 96.62 122 ALA A O 1
ATOM 903 N N . GLY A 1 123 ? -1.951 -2.625 19.390 1.00 96.00 123 GLY A N 1
ATOM 904 C CA . GLY A 1 123 ? -2.543 -1.318 19.083 1.00 96.00 123 GLY A CA 1
ATOM 905 C C . GLY A 1 123 ? -1.506 -0.200 18.912 1.00 96.00 123 GLY A C 1
ATOM 906 O O . GLY A 1 123 ? -1.877 0.960 18.762 1.00 96.00 123 GLY A O 1
ATOM 907 N N . GLU A 1 124 ? -0.220 -0.543 18.929 1.00 97.75 124 GLU A N 1
ATOM 908 C CA . GLU A 1 124 ? 0.917 0.350 18.741 1.00 97.75 124 GLU A CA 1
ATOM 909 C C . GLU A 1 124 ? 2.087 -0.404 18.102 1.00 97.75 124 GLU A C 1
ATOM 911 O O . GLU A 1 124 ? 2.149 -1.632 18.139 1.00 97.75 124 GLU A O 1
ATOM 916 N N . GLY A 1 125 ? 3.021 0.321 17.498 1.00 97.62 125 GLY A N 1
ATOM 917 C CA . GLY A 1 125 ? 4.190 -0.277 16.868 1.00 97.62 125 GLY A CA 1
ATOM 918 C C . GLY A 1 125 ? 5.009 0.728 16.077 1.00 97.62 125 GLY A C 1
ATOM 919 O O . GLY A 1 125 ? 4.543 1.808 15.719 1.00 97.62 125 GLY A O 1
ATOM 920 N N . VAL A 1 126 ? 6.250 0.358 15.791 1.00 97.81 126 VAL A N 1
ATOM 921 C CA . VAL A 1 126 ? 7.156 1.127 14.941 1.00 97.81 126 VAL A CA 1
ATOM 922 C C . VAL A 1 126 ? 7.525 0.239 13.763 1.00 97.81 126 VAL A C 1
ATOM 924 O O . VAL A 1 126 ? 7.972 -0.888 13.960 1.00 97.81 126 VAL A O 1
ATOM 927 N N . LEU A 1 127 ? 7.262 0.717 12.549 1.00 97.69 127 LEU A N 1
ATOM 928 C CA . LEU A 1 127 ? 7.349 -0.076 11.326 1.00 97.69 127 LEU A CA 1
ATOM 929 C C . LEU A 1 127 ? 8.282 0.587 10.307 1.00 97.69 127 LEU A C 1
ATOM 931 O O . LEU A 1 127 ? 8.408 1.818 10.289 1.00 97.69 127 LEU A O 1
ATOM 935 N N . PRO A 1 128 ? 8.942 -0.207 9.445 1.00 97.19 128 PRO A N 1
ATOM 936 C CA . PRO A 1 128 ? 9.810 0.335 8.416 1.00 97.19 128 PRO A CA 1
ATOM 937 C C . PRO A 1 128 ? 9.004 1.058 7.332 1.00 97.19 128 PRO A C 1
ATOM 939 O O . PRO A 1 128 ? 7.836 0.770 7.079 1.00 97.19 128 PRO A O 1
ATOM 942 N N . THR A 1 129 ? 9.665 1.976 6.635 1.00 95.88 129 THR A N 1
ATOM 943 C CA . THR A 1 129 ? 9.159 2.600 5.402 1.00 95.88 129 THR A CA 1
ATOM 944 C C . THR A 1 129 ? 10.175 2.413 4.282 1.00 95.88 129 THR A C 1
ATOM 946 O O . THR A 1 129 ? 11.210 1.784 4.482 1.00 95.88 129 THR A O 1
ATOM 949 N N . TYR A 1 130 ? 9.903 2.931 3.088 1.00 93.62 130 TYR A N 1
ATOM 950 C CA . TYR A 1 130 ? 10.831 2.855 1.963 1.00 93.62 130 TYR A CA 1
ATOM 951 C C . TYR A 1 130 ? 11.233 4.250 1.500 1.00 93.62 130 TYR A C 1
ATOM 953 O O . TYR A 1 130 ? 10.377 5.058 1.134 1.00 93.62 130 TYR A O 1
ATOM 961 N N . SER A 1 131 ? 12.537 4.520 1.447 1.00 89.56 131 SER A N 1
ATOM 962 C CA . SER A 1 131 ? 13.048 5.755 0.858 1.00 89.56 131 SER A CA 1
ATOM 963 C C . SER A 1 131 ? 13.279 5.562 -0.634 1.00 89.56 131 SER A C 1
ATOM 965 O O . SER A 1 131 ? 14.082 4.729 -1.059 1.00 89.56 131 SER A O 1
ATOM 967 N N . ARG A 1 132 ? 12.597 6.367 -1.456 1.00 84.56 132 ARG A N 1
ATOM 968 C CA . ARG A 1 132 ? 12.813 6.378 -2.913 1.00 84.56 132 ARG A CA 1
ATOM 969 C C . ARG A 1 132 ? 14.186 6.936 -3.283 1.00 84.56 132 ARG A C 1
ATOM 971 O O . ARG A 1 132 ? 14.795 6.432 -4.222 1.00 84.56 132 ARG A O 1
ATOM 978 N N . GLU A 1 133 ? 14.668 7.921 -2.529 1.00 84.94 133 GLU A N 1
ATOM 979 C CA . GLU A 1 133 ? 15.982 8.540 -2.723 1.00 84.94 133 GLU A CA 1
ATOM 980 C C . GLU A 1 133 ? 17.108 7.530 -2.487 1.00 84.94 133 GLU A C 1
ATOM 982 O O . GLU A 1 133 ? 17.942 7.314 -3.364 1.00 84.94 133 GLU A O 1
ATOM 987 N N . LEU A 1 134 ? 17.073 6.833 -1.347 1.00 85.81 134 LEU A N 1
ATOM 988 C CA . LEU A 1 134 ? 18.037 5.769 -1.045 1.00 85.81 134 LEU A CA 1
ATOM 989 C C . LEU A 1 134 ? 17.792 4.523 -1.898 1.00 85.81 134 LEU A C 1
ATOM 991 O O . LEU A 1 134 ? 18.689 3.704 -2.094 1.00 85.81 134 LEU A O 1
ATOM 995 N N . SER A 1 135 ? 16.564 4.380 -2.405 1.00 85.62 135 SER A N 1
ATOM 996 C CA . SER A 1 135 ? 16.066 3.137 -2.969 1.00 85.62 135 SER A CA 1
ATOM 997 C C . SER A 1 135 ? 16.330 1.975 -2.006 1.00 85.62 135 SER A C 1
ATOM 999 O O . SER A 1 135 ? 16.913 0.971 -2.410 1.00 85.62 135 SER A O 1
ATOM 1001 N N . ASP A 1 136 ? 15.954 2.122 -0.735 1.00 90.69 136 ASP A N 1
ATOM 1002 C CA . ASP A 1 136 ? 16.088 1.075 0.284 1.00 90.69 136 ASP A CA 1
ATOM 1003 C C . ASP A 1 136 ? 15.084 1.262 1.436 1.00 90.69 136 ASP A C 1
ATOM 1005 O O . ASP A 1 136 ? 14.579 2.378 1.632 1.00 90.69 136 ASP A O 1
ATOM 1009 N N . PRO A 1 137 ? 14.777 0.188 2.190 1.00 93.81 137 PRO A 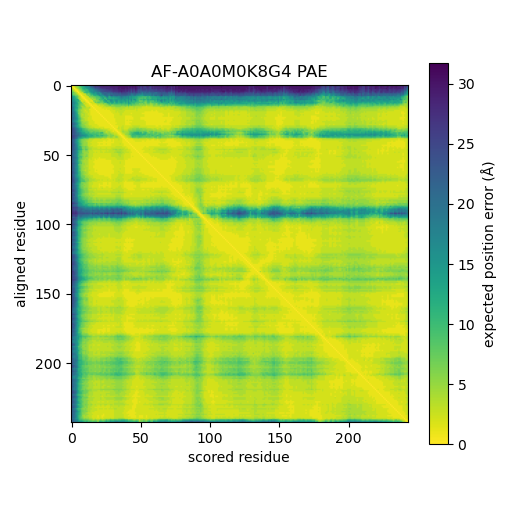N 1
ATOM 1010 C CA . PRO A 1 137 ? 14.039 0.283 3.441 1.00 93.81 137 PRO A CA 1
ATOM 1011 C C . PRO A 1 137 ? 14.707 1.227 4.438 1.00 93.81 137 PRO A C 1
ATOM 1013 O O . PRO A 1 137 ? 15.930 1.263 4.570 1.00 93.81 137 PRO A O 1
ATOM 1016 N N . VAL A 1 138 ? 13.880 1.953 5.179 1.00 94.12 138 VAL A N 1
ATOM 1017 C CA . VAL A 1 138 ? 14.269 2.795 6.305 1.00 94.12 138 VAL A CA 1
ATOM 1018 C C . VAL A 1 138 ? 13.601 2.220 7.552 1.00 94.12 138 VAL A C 1
ATOM 1020 O O . VAL A 1 138 ? 12.367 2.260 7.639 1.00 94.12 138 VAL A O 1
ATOM 1023 N N . PRO A 1 139 ? 14.381 1.669 8.500 1.00 92.44 139 PRO A N 1
ATOM 1024 C CA . PRO A 1 139 ? 13.862 1.242 9.793 1.00 92.44 139 PRO A CA 1
ATOM 1025 C C . PRO A 1 139 ? 13.162 2.394 10.516 1.00 92.44 139 PRO A C 1
ATOM 1027 O O . PRO A 1 139 ? 13.508 3.557 10.320 1.00 92.44 139 PRO A O 1
ATOM 1030 N N . ASP A 1 140 ? 12.184 2.064 11.354 1.00 93.19 140 ASP A N 1
ATOM 1031 C CA . ASP A 1 140 ? 11.492 3.021 12.223 1.00 93.19 140 ASP A CA 1
ATOM 1032 C C . ASP A 1 140 ? 10.851 4.230 11.517 1.00 93.19 140 ASP A C 1
ATOM 1034 O O . ASP A 1 140 ? 10.741 5.320 12.080 1.00 93.19 140 ASP A O 1
ATOM 1038 N N . GLY A 1 141 ? 10.413 4.046 10.270 1.00 91.88 141 GLY A N 1
ATOM 1039 C CA . GLY A 1 141 ? 9.927 5.137 9.428 1.00 91.88 141 GLY A CA 1
ATOM 1040 C C . GLY A 1 141 ? 8.486 5.584 9.692 1.00 91.88 141 GLY A C 1
ATOM 1041 O O . GLY A 1 141 ? 8.124 6.695 9.313 1.00 91.88 141 GLY A O 1
ATOM 1042 N N . VAL A 1 142 ? 7.654 4.749 10.321 1.00 96.31 142 VAL A N 1
ATOM 1043 C CA . VAL A 1 142 ? 6.275 5.110 10.684 1.00 96.31 142 VAL A CA 1
ATOM 1044 C C . VAL A 1 142 ? 5.890 4.528 12.039 1.00 96.31 142 VAL A C 1
ATOM 1046 O O . VAL A 1 142 ? 6.316 3.432 12.408 1.00 96.31 142 VAL A O 1
ATOM 1049 N N . ARG A 1 143 ? 5.064 5.262 12.789 1.00 97.81 143 ARG A N 1
ATOM 1050 C CA . ARG A 1 143 ? 4.586 4.850 14.108 1.00 97.81 143 ARG A CA 1
ATOM 1051 C C . ARG A 1 143 ? 3.071 4.686 14.120 1.00 97.81 143 ARG A C 1
ATOM 1053 O O . ARG A 1 143 ? 2.337 5.603 13.764 1.00 97.81 143 ARG A O 1
ATOM 1060 N N . LEU A 1 144 ? 2.628 3.529 14.594 1.00 98.38 144 LEU A N 1
ATOM 1061 C CA . LEU A 1 144 ? 1.284 3.305 15.098 1.00 98.38 144 LEU A CA 1
ATOM 1062 C C . LEU A 1 144 ? 1.286 3.598 16.603 1.00 98.38 144 LEU A C 1
ATOM 1064 O O . LEU A 1 144 ? 2.047 3.009 17.363 1.00 98.38 144 LEU A O 1
ATOM 1068 N N . GLU A 1 145 ? 0.428 4.511 17.024 1.00 98.00 145 GLU A N 1
ATOM 1069 C CA . GLU A 1 145 ? 0.194 4.869 18.433 1.00 98.00 145 GLU A CA 1
ATOM 1070 C C . GLU A 1 145 ? -1.194 4.420 18.904 1.00 98.00 145 GLU A C 1
ATOM 1072 O O . GLU A 1 145 ? -2.126 4.398 18.102 1.00 98.00 145 GLU A O 1
ATOM 1077 N N . LEU A 1 146 ? -1.359 4.193 20.214 1.00 96.75 146 LEU A N 1
ATOM 1078 C CA . LEU A 1 146 ? -2.626 3.794 20.858 1.00 96.75 146 LEU A CA 1
ATOM 1079 C C . LEU A 1 146 ? -3.803 4.763 20.615 1.00 96.75 146 LEU A C 1
ATOM 1081 O O . LEU A 1 146 ? -4.976 4.402 20.793 1.00 96.75 146 LEU A O 1
ATOM 1085 N N . SER A 1 147 ? -3.500 6.012 20.254 1.00 96.06 147 SER A N 1
ATOM 1086 C CA . SER A 1 147 ? -4.465 7.041 19.855 1.00 96.06 147 SER A CA 1
ATOM 1087 C C . SER A 1 147 ? -5.143 6.717 18.521 1.00 96.06 147 SER A C 1
ATOM 1089 O O . SER A 1 147 ? -6.318 7.046 18.350 1.00 96.06 147 SER A O 1
ATOM 1091 N N . HIS A 1 148 ? -4.460 6.014 17.614 1.00 98.00 148 HIS A N 1
ATOM 1092 C CA . HIS A 1 148 ? -5.013 5.642 16.321 1.00 98.00 148 HIS A CA 1
ATOM 1093 C C . HIS A 1 148 ? -6.069 4.553 16.486 1.00 98.00 148 HIS A C 1
ATOM 1095 O O . HIS A 1 148 ? -5.835 3.468 17.019 1.00 98.00 148 HIS A O 1
ATOM 1101 N N . LYS A 1 149 ? -7.268 4.857 16.005 1.00 97.25 149 LYS A N 1
ATOM 1102 C CA . LYS A 1 149 ? -8.432 3.969 16.012 1.00 97.25 149 LYS A CA 1
ATOM 1103 C C . LYS A 1 149 ? -8.743 3.421 14.623 1.00 97.25 149 LYS A C 1
ATOM 1105 O O . LYS A 1 149 ? -9.444 2.419 14.518 1.00 97.25 149 LYS A O 1
ATOM 1110 N N . LEU A 1 150 ? -8.191 4.038 13.581 1.00 98.44 150 LEU A N 1
ATOM 1111 C CA . LEU A 1 150 ? -8.279 3.623 12.187 1.00 98.44 150 LEU A CA 1
ATOM 1112 C C . LEU A 1 150 ? -6.864 3.461 11.630 1.00 98.44 150 LEU A C 1
ATOM 1114 O O . LEU A 1 150 ? -6.012 4.335 11.801 1.00 98.44 150 LEU A O 1
ATOM 1118 N N . VAL A 1 151 ? -6.617 2.345 10.957 1.00 98.69 151 VAL A N 1
ATOM 1119 C CA . VAL A 1 151 ? -5.316 2.027 10.369 1.00 98.69 151 VAL A CA 1
ATOM 1120 C C . VAL A 1 151 ? -5.528 1.660 8.912 1.00 98.69 151 VAL A C 1
ATOM 1122 O O . VAL A 1 151 ? -6.223 0.694 8.607 1.00 98.69 151 VAL A O 1
ATOM 1125 N N . LEU A 1 152 ? -4.935 2.434 8.009 1.00 98.88 152 LEU A N 1
ATOM 1126 C CA . LEU A 1 152 ? -4.913 2.136 6.581 1.00 98.88 152 LEU A CA 1
ATOM 1127 C C . LEU A 1 152 ? -3.556 1.539 6.243 1.00 98.88 152 LEU A C 1
ATOM 1129 O O . LEU A 1 152 ? -2.551 2.239 6.292 1.00 98.88 152 LEU A O 1
ATOM 1133 N N . VAL A 1 153 ? -3.509 0.257 5.905 1.00 98.81 153 VAL A N 1
ATOM 1134 C CA . VAL A 1 153 ? -2.279 -0.379 5.432 1.00 98.81 153 VAL A CA 1
ATOM 1135 C C . VAL A 1 153 ? -2.320 -0.399 3.914 1.00 98.81 153 VAL A C 1
ATOM 1137 O O . VAL A 1 153 ? -3.285 -0.896 3.346 1.00 98.81 153 VAL A O 1
ATOM 1140 N N . GLU A 1 154 ? -1.312 0.145 3.238 1.00 98.50 154 GLU A N 1
ATOM 1141 C CA . GLU A 1 154 ? -1.291 0.226 1.772 1.00 98.50 154 GLU A CA 1
ATOM 1142 C C . GLU A 1 154 ? -0.093 -0.520 1.178 1.00 98.50 154 GLU A C 1
ATOM 1144 O O . GLU A 1 154 ? 1.023 -0.457 1.697 1.00 98.50 154 GLU A O 1
ATOM 1149 N N . GLY A 1 155 ? -0.331 -1.286 0.112 1.00 98.25 155 GLY A N 1
ATOM 1150 C CA . GLY A 1 155 ? 0.707 -2.112 -0.490 1.00 98.25 155 GLY A CA 1
ATOM 1151 C C . GLY A 1 155 ? 0.243 -2.876 -1.722 1.00 98.25 155 GLY A C 1
ATOM 1152 O O . GLY A 1 155 ? -0.943 -3.052 -1.979 1.00 98.25 155 GLY A O 1
ATOM 1153 N N . ASN A 1 156 ? 1.200 -3.317 -2.536 1.00 98.12 156 ASN A N 1
ATOM 1154 C CA . ASN A 1 156 ? 0.900 -4.056 -3.766 1.00 98.12 156 ASN A CA 1
ATOM 1155 C C . ASN A 1 156 ? 0.249 -5.420 -3.481 1.00 98.12 156 ASN A C 1
ATOM 1157 O O . ASN A 1 156 ? -0.624 -5.848 -4.231 1.00 98.12 156 ASN A O 1
ATOM 1161 N N . TYR A 1 157 ? 0.683 -6.093 -2.412 1.00 98.31 157 TYR A N 1
ATOM 1162 C CA . TYR A 1 157 ? 0.454 -7.526 -2.206 1.00 98.31 157 TYR A CA 1
ATOM 1163 C C . TYR A 1 157 ? -0.431 -7.861 -1.004 1.00 98.31 157 TYR A C 1
ATOM 1165 O O . TYR A 1 157 ? -0.624 -9.033 -0.699 1.00 98.31 157 TYR A O 1
ATOM 1173 N N . LEU A 1 158 ? -1.017 -6.851 -0.352 1.00 98.44 158 LEU A N 1
ATOM 1174 C CA . LEU A 1 158 ? -1.803 -7.026 0.877 1.00 98.44 158 LEU A CA 1
ATOM 1175 C C . LEU A 1 158 ? -3.024 -7.941 0.714 1.00 98.44 158 LEU A C 1
ATOM 1177 O O . LEU A 1 158 ? -3.449 -8.564 1.682 1.00 98.44 158 LEU A O 1
ATOM 1181 N N . LEU A 1 159 ? -3.577 -8.022 -0.502 1.00 98.31 159 LEU A N 1
ATOM 1182 C CA . LEU A 1 159 ? -4.730 -8.864 -0.844 1.00 98.31 159 LEU A CA 1
ATOM 1183 C C . LEU A 1 159 ? -4.349 -10.069 -1.725 1.00 98.31 159 LEU A C 1
ATOM 1185 O O . LEU A 1 159 ? -5.215 -10.706 -2.321 1.00 98.31 159 LEU A O 1
ATOM 1189 N N . MET A 1 160 ? -3.055 -10.387 -1.858 1.00 97.19 160 MET A N 1
ATOM 1190 C CA . MET A 1 160 ? -2.561 -11.392 -2.806 1.00 97.19 160 MET A CA 1
ATOM 1191 C C . MET A 1 160 ? -2.706 -12.829 -2.276 1.00 97.19 160 MET A C 1
ATOM 1193 O O . MET A 1 160 ? -1.727 -13.548 -2.094 1.00 97.19 160 MET A O 1
ATOM 1197 N N . GLN A 1 161 ? -3.944 -13.276 -2.053 1.00 96.12 161 GLN A N 1
ATOM 1198 C CA . GLN A 1 161 ? -4.234 -14.565 -1.405 1.00 96.12 161 GLN A CA 1
ATOM 1199 C C . GLN A 1 161 ? -3.806 -15.805 -2.210 1.00 96.12 161 GLN A C 1
ATOM 1201 O O . GLN A 1 161 ? -3.705 -16.901 -1.657 1.00 96.12 161 GLN A O 1
ATOM 1206 N N . HIS A 1 162 ? -3.566 -15.659 -3.515 1.00 94.25 162 HIS A N 1
ATOM 1207 C CA . HIS A 1 162 ? -3.130 -16.756 -4.382 1.00 94.25 162 HIS A CA 1
ATOM 1208 C C . HIS A 1 162 ? -1.639 -17.102 -4.220 1.00 94.25 162 HIS A C 1
ATOM 1210 O O . HIS A 1 162 ? -1.201 -18.141 -4.710 1.00 94.25 162 HIS A O 1
ATOM 1216 N N . ASP A 1 163 ? -0.861 -16.259 -3.536 1.00 95.44 163 ASP A N 1
ATOM 1217 C CA . ASP A 1 163 ? 0.536 -16.527 -3.202 1.00 95.44 163 ASP A CA 1
ATOM 1218 C C . ASP A 1 163 ? 0.652 -16.907 -1.721 1.00 95.44 163 ASP A C 1
ATOM 1220 O O . ASP A 1 163 ? 0.341 -16.085 -0.854 1.00 95.44 163 ASP A O 1
ATOM 1224 N N . PRO A 1 164 ? 1.116 -18.129 -1.399 1.00 96.44 164 PRO A N 1
ATOM 1225 C CA . PRO A 1 164 ? 1.205 -18.606 -0.022 1.00 96.44 164 PRO A CA 1
ATOM 1226 C C . PRO A 1 164 ? 2.025 -17.717 0.917 1.00 96.44 164 PRO A C 1
ATOM 1228 O O . PRO A 1 164 ? 1.774 -17.740 2.116 1.00 96.44 164 PRO A O 1
ATOM 1231 N N . ARG A 1 165 ? 2.981 -16.935 0.395 1.00 95.62 165 ARG A N 1
ATOM 1232 C CA . ARG A 1 165 ? 3.808 -16.023 1.204 1.00 95.62 165 ARG A CA 1
ATOM 1233 C C . ARG A 1 165 ? 3.018 -14.825 1.713 1.00 95.62 165 ARG A C 1
ATOM 1235 O O . ARG A 1 165 ? 3.269 -14.347 2.809 1.00 95.62 165 ARG A O 1
ATOM 1242 N N . TRP A 1 166 ? 2.079 -14.343 0.904 1.00 97.88 166 TRP A N 1
ATOM 1243 C CA . TRP A 1 166 ? 1.318 -13.120 1.163 1.00 97.88 166 TRP A CA 1
ATOM 1244 C C . TRP A 1 166 ? -0.068 -13.398 1.731 1.00 97.88 166 TRP A C 1
ATOM 1246 O O . TRP A 1 166 ? -0.611 -12.567 2.454 1.00 97.88 166 TRP A O 1
ATOM 1256 N N . LYS A 1 167 ? -0.620 -14.587 1.460 1.00 98.00 167 LYS A N 1
ATOM 1257 C CA . LYS A 1 167 ? -1.918 -15.037 1.969 1.00 98.00 167 LYS A CA 1
ATOM 1258 C C . LYS A 1 167 ? -2.137 -14.801 3.478 1.00 98.00 167 LYS A C 1
ATOM 1260 O O . LYS A 1 167 ? -3.246 -14.389 3.804 1.00 98.00 167 LYS A O 1
ATOM 1265 N N . PRO A 1 168 ? -1.160 -15.006 4.390 1.00 98.50 168 PRO A N 1
ATOM 1266 C CA . PRO A 1 168 ? -1.374 -14.796 5.827 1.00 98.50 168 PRO A CA 1
ATOM 1267 C C . PRO A 1 168 ? -1.814 -13.378 6.213 1.00 98.50 168 PRO A C 1
ATOM 1269 O O . PRO A 1 168 ? -2.488 -13.203 7.222 1.00 98.50 168 PRO A O 1
ATOM 1272 N N . LEU A 1 169 ? -1.488 -12.359 5.408 1.00 98.31 169 LEU A N 1
ATOM 1273 C CA . LEU A 1 169 ? -1.933 -10.987 5.665 1.00 98.31 169 LEU A CA 1
ATOM 1274 C C . LEU A 1 169 ? -3.459 -10.840 5.674 1.00 98.31 169 LEU A C 1
ATOM 1276 O O . LEU A 1 169 ? -3.965 -9.920 6.308 1.00 98.31 169 LEU A O 1
ATOM 1280 N N . ASP A 1 170 ? -4.190 -11.738 5.008 1.00 97.50 170 ASP A N 1
ATOM 1281 C CA . ASP A 1 170 ? -5.650 -11.676 4.947 1.00 97.50 170 ASP A CA 1
ATOM 1282 C C . ASP A 1 170 ? -6.322 -11.765 6.326 1.00 97.50 170 ASP A C 1
ATOM 1284 O O . ASP A 1 170 ? -7.380 -11.172 6.539 1.00 97.50 170 ASP A O 1
ATOM 1288 N N . ASP A 1 171 ? -5.666 -12.426 7.283 1.00 97.00 171 ASP A N 1
ATOM 1289 C CA . ASP A 1 171 ? -6.144 -12.571 8.661 1.00 97.00 171 ASP A CA 1
ATOM 1290 C C . ASP A 1 171 ? -6.112 -11.237 9.439 1.00 97.00 171 ASP A C 1
ATOM 1292 O O . ASP A 1 171 ? -6.673 -11.124 10.534 1.00 97.00 171 ASP A O 1
ATOM 1296 N N . LEU A 1 172 ? -5.445 -10.210 8.898 1.00 98.06 172 LEU A N 1
ATOM 1297 C CA . LEU A 1 172 ? -5.222 -8.930 9.569 1.00 98.06 172 LEU A CA 1
ATOM 1298 C C . LEU A 1 172 ? -6.254 -7.859 9.214 1.00 98.06 172 LEU A C 1
ATOM 1300 O O . LEU A 1 172 ? -6.300 -6.830 9.892 1.00 98.06 172 LEU A O 1
ATOM 1304 N N . TRP A 1 173 ? -7.082 -8.055 8.190 1.00 98.00 173 TRP A N 1
ATOM 1305 C CA . TRP A 1 173 ? -7.951 -6.999 7.669 1.00 98.00 173 TRP A CA 1
ATOM 1306 C C . TRP A 1 173 ? -9.355 -7.078 8.261 1.00 98.00 173 TRP A C 1
ATOM 1308 O O . TRP A 1 173 ? -10.021 -8.107 8.194 1.00 98.00 173 TRP A O 1
ATOM 1318 N N . ASP A 1 174 ? -9.822 -5.966 8.826 1.00 97.75 174 ASP A N 1
ATOM 1319 C CA . ASP A 1 174 ? -11.241 -5.794 9.150 1.00 97.75 174 ASP A CA 1
ATOM 1320 C C . ASP A 1 174 ? -12.036 -5.381 7.900 1.00 97.75 174 ASP A C 1
ATOM 1322 O O . ASP A 1 174 ? -13.238 -5.626 7.815 1.00 97.75 174 ASP A O 1
ATOM 1326 N N . GLU A 1 175 ? -11.355 -4.784 6.915 1.00 97.31 175 GLU A N 1
ATOM 1327 C CA . GLU A 1 175 ? -11.892 -4.491 5.589 1.00 97.31 175 GLU A CA 1
ATOM 1328 C C . GLU A 1 175 ? -10.791 -4.508 4.515 1.00 97.31 175 GLU A C 1
ATOM 1330 O O . GLU A 1 175 ? -9.657 -4.091 4.762 1.00 97.31 175 GLU A O 1
ATOM 1335 N N . ARG A 1 176 ? -11.122 -4.971 3.308 1.00 98.69 176 ARG A N 1
ATOM 1336 C CA . ARG A 1 176 ? -10.207 -5.087 2.165 1.00 98.69 176 ARG A CA 1
ATOM 1337 C C . ARG A 1 176 ? -10.618 -4.132 1.055 1.00 98.69 176 ARG A C 1
ATOM 1339 O O . ARG A 1 176 ? -11.703 -4.261 0.491 1.00 98.69 176 ARG A O 1
ATOM 1346 N N . TRP A 1 177 ? -9.747 -3.199 0.699 1.00 98.75 177 TRP A N 1
ATOM 1347 C CA . TRP A 1 177 ? -9.963 -2.262 -0.402 1.00 98.75 177 TRP A CA 1
ATOM 1348 C C . TRP A 1 177 ? -9.014 -2.569 -1.548 1.00 98.75 177 TRP A C 1
ATOM 1350 O O . TRP A 1 177 ? -7.818 -2.749 -1.333 1.00 98.75 177 TRP A O 1
ATOM 1360 N N . PHE A 1 178 ? -9.522 -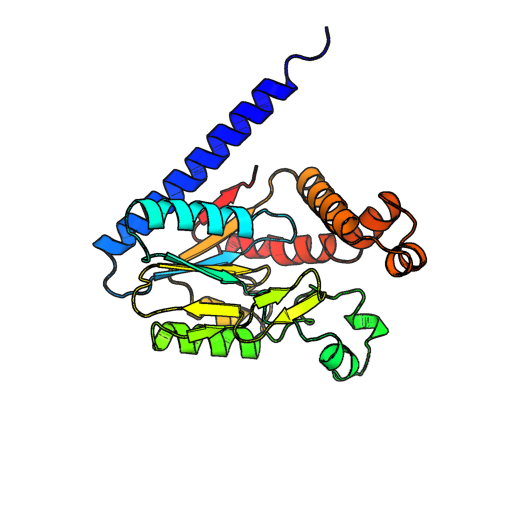2.582 -2.776 1.00 98.62 178 PHE A N 1
ATOM 1361 C CA . PHE A 1 178 ? -8.691 -2.749 -3.962 1.00 98.62 178 PHE A CA 1
ATOM 1362 C C . PHE A 1 178 ? -8.798 -1.538 -4.879 1.00 98.62 178 PHE A C 1
ATOM 1364 O O . PHE A 1 178 ? -9.871 -1.213 -5.381 1.00 98.62 178 PHE A O 1
ATOM 1371 N N . VAL A 1 179 ? -7.667 -0.876 -5.118 1.00 98.00 179 VAL A N 1
ATOM 1372 C CA . VAL A 1 179 ? -7.583 0.288 -6.000 1.00 98.00 179 VAL A CA 1
ATOM 1373 C C . VAL A 1 179 ? -7.308 -0.173 -7.427 1.00 98.00 179 VAL A C 1
ATOM 1375 O O . VAL A 1 179 ? -6.212 -0.639 -7.762 1.00 98.00 179 VAL A O 1
ATOM 1378 N N . LYS A 1 180 ? -8.320 -0.019 -8.276 1.00 95.62 180 LYS A N 1
ATOM 1379 C CA . LYS A 1 180 ? -8.334 -0.435 -9.673 1.00 95.62 180 LYS A CA 1
ATOM 1380 C C . LYS A 1 180 ? -8.122 0.764 -10.584 1.00 95.62 180 LYS A C 1
ATOM 1382 O O . LYS A 1 180 ? -8.891 1.715 -10.562 1.00 95.62 180 LYS A O 1
ATOM 1387 N N . CYS A 1 181 ? -7.110 0.712 -11.445 1.00 90.75 181 CYS A N 1
ATOM 1388 C CA . CYS A 1 181 ? -6.986 1.718 -12.495 1.00 90.75 181 CYS A CA 1
ATOM 1389 C C . CYS A 1 181 ? -7.802 1.303 -13.717 1.00 90.75 181 CYS A C 1
ATOM 1391 O O . CYS A 1 181 ? -7.513 0.280 -14.342 1.00 90.75 181 CYS A O 1
ATOM 1393 N N . VAL A 1 182 ? -8.809 2.107 -14.059 1.00 86.50 182 VAL A N 1
ATOM 1394 C CA . VAL A 1 182 ? -9.689 1.848 -15.208 1.00 86.50 182 VAL A CA 1
ATOM 1395 C C . VAL A 1 182 ? -8.970 2.045 -16.547 1.00 86.50 182 VAL A C 1
ATOM 1397 O O . VAL A 1 182 ? -9.230 1.309 -17.496 1.00 86.50 182 VAL A O 1
ATOM 1400 N N . ASP A 1 183 ? -8.013 2.980 -16.620 1.00 91.06 183 ASP A N 1
ATOM 1401 C CA . ASP A 1 183 ? -7.156 3.190 -17.792 1.00 91.06 183 ASP A CA 1
ATOM 1402 C C . ASP A 1 183 ? -5.748 2.626 -17.539 1.00 91.06 183 ASP A C 1
ATOM 1404 O O . ASP A 1 183 ? -4.854 3.281 -16.995 1.00 91.06 183 ASP A O 1
ATOM 1408 N N . ARG A 1 184 ? -5.523 1.398 -18.014 1.00 90.56 184 ARG A N 1
ATOM 1409 C CA . ARG A 1 184 ? -4.219 0.717 -17.966 1.00 90.56 184 ARG A CA 1
ATOM 1410 C C . ARG A 1 184 ? -3.109 1.499 -18.673 1.00 90.56 184 ARG A C 1
ATOM 1412 O O . ARG A 1 184 ? -1.957 1.446 -18.238 1.00 90.56 184 ARG A O 1
ATOM 1419 N N . ALA A 1 185 ? -3.424 2.232 -19.741 1.00 92.62 185 ALA A N 1
ATOM 1420 C CA . ALA A 1 185 ? -2.442 3.057 -20.432 1.00 92.62 185 ALA A CA 1
ATOM 1421 C C . ALA A 1 185 ? -2.075 4.287 -19.590 1.00 92.62 185 ALA A C 1
ATOM 1423 O O . ALA A 1 185 ? -0.899 4.645 -19.529 1.00 92.62 185 ALA A O 1
ATOM 1424 N N . ALA A 1 186 ? -3.036 4.895 -18.886 1.00 92.38 186 ALA A N 1
ATOM 1425 C CA . ALA A 1 186 ? -2.751 5.947 -17.908 1.00 92.38 186 ALA A CA 1
ATOM 1426 C C . ALA A 1 186 ? -1.911 5.421 -16.742 1.00 92.38 186 ALA A C 1
ATOM 1428 O O . ALA A 1 186 ? -0.914 6.052 -16.393 1.00 92.38 186 ALA A O 1
ATOM 1429 N N . GLN A 1 187 ? -2.238 4.246 -16.196 1.00 94.25 187 GLN A N 1
ATOM 1430 C CA . GLN A 1 187 ? -1.449 3.607 -15.138 1.00 94.25 187 GLN A CA 1
ATOM 1431 C C . GLN A 1 187 ? 0.008 3.394 -15.566 1.00 94.25 187 GLN A C 1
ATOM 1433 O O . GLN A 1 187 ? 0.937 3.763 -14.847 1.00 94.25 187 GLN A O 1
ATOM 1438 N N . ARG A 1 188 ? 0.218 2.869 -16.779 1.00 95.12 188 ARG A N 1
ATOM 1439 C CA . ARG A 1 188 ? 1.552 2.710 -17.367 1.00 95.12 188 ARG A CA 1
ATOM 1440 C C . ARG A 1 188 ? 2.260 4.054 -17.552 1.00 95.12 188 ARG A C 1
ATOM 1442 O O . ARG A 1 188 ? 3.428 4.170 -17.195 1.00 95.12 188 ARG A O 1
ATOM 1449 N N . ARG A 1 189 ? 1.570 5.087 -18.052 1.00 94.62 189 ARG A N 1
ATOM 1450 C CA . ARG A 1 189 ? 2.136 6.445 -18.179 1.00 94.62 189 ARG A CA 1
ATOM 1451 C C . ARG A 1 189 ? 2.589 7.001 -16.826 1.00 94.62 189 ARG A C 1
ATOM 1453 O O . ARG A 1 189 ? 3.690 7.536 -16.744 1.00 94.62 189 ARG A O 1
ATOM 1460 N N . ARG A 1 190 ? 1.811 6.809 -15.752 1.00 94.44 190 ARG A N 1
ATOM 1461 C CA . ARG A 1 190 ? 2.207 7.202 -14.382 1.00 94.44 190 ARG A CA 1
ATOM 1462 C C . ARG A 1 190 ? 3.503 6.519 -13.950 1.00 94.44 190 ARG A C 1
ATOM 1464 O O . ARG A 1 190 ? 4.365 7.160 -13.359 1.00 94.44 190 ARG A O 1
ATOM 1471 N N . LEU A 1 191 ? 3.666 5.234 -14.268 1.00 94.69 191 LEU A N 1
ATOM 1472 C CA . LEU A 1 191 ? 4.892 4.492 -13.963 1.00 94.69 191 LEU A CA 1
ATOM 1473 C C . LEU A 1 191 ? 6.100 5.024 -14.734 1.00 94.69 191 LEU A C 1
ATOM 1475 O O . LEU A 1 191 ? 7.172 5.149 -14.151 1.00 94.69 191 LEU A O 1
ATOM 1479 N N . ILE A 1 192 ? 5.924 5.363 -16.011 1.00 96.12 192 ILE A N 1
ATOM 1480 C CA . ILE A 1 192 ? 6.980 5.950 -16.847 1.00 96.12 192 ILE A CA 1
ATOM 1481 C C . ILE A 1 192 ? 7.431 7.288 -16.270 1.00 96.12 192 ILE A C 1
ATOM 1483 O O . ILE A 1 192 ? 8.620 7.464 -16.017 1.00 96.12 192 ILE A O 1
ATOM 1487 N N . VAL A 1 193 ? 6.485 8.191 -15.991 1.00 95.12 193 VAL A N 1
ATOM 1488 C CA . VAL A 1 193 ? 6.770 9.494 -15.370 1.00 95.12 193 VAL A CA 1
ATOM 1489 C C . VAL A 1 193 ? 7.521 9.306 -14.052 1.00 95.12 193 VAL A C 1
ATOM 1491 O O . VAL A 1 193 ? 8.573 9.906 -13.853 1.00 95.12 193 VAL A O 1
ATOM 1494 N N . ARG A 1 194 ? 7.063 8.385 -13.200 1.00 91.69 194 ARG A N 1
ATOM 1495 C CA . ARG A 1 194 ? 7.724 8.072 -11.927 1.00 91.69 194 ARG A CA 1
ATOM 1496 C C . ARG A 1 194 ? 9.140 7.509 -12.098 1.00 91.69 194 ARG A C 1
ATOM 1498 O O . ARG A 1 194 ? 10.027 7.791 -11.299 1.00 91.69 194 ARG A O 1
ATOM 1505 N N . HIS A 1 195 ? 9.383 6.685 -13.118 1.00 92.50 195 HIS A N 1
ATOM 1506 C CA . HIS A 1 195 ? 10.739 6.207 -13.415 1.00 92.50 195 HIS A CA 1
ATOM 1507 C C . HIS A 1 195 ? 11.647 7.352 -13.864 1.00 92.50 195 HIS A C 1
ATOM 1509 O O . HIS A 1 195 ? 12.815 7.376 -13.467 1.00 92.50 195 HIS A O 1
ATOM 1515 N N . LEU A 1 196 ? 11.107 8.304 -14.633 1.00 94.00 196 LEU A N 1
ATOM 1516 C CA . LEU A 1 196 ? 11.836 9.477 -15.117 1.00 94.00 196 LEU A CA 1
ATOM 1517 C C . LEU A 1 196 ? 12.322 10.391 -13.982 1.00 94.00 196 LEU A C 1
ATOM 1519 O O . LEU A 1 196 ? 13.427 10.916 -14.078 1.00 94.00 196 LEU A O 1
ATOM 1523 N N . GLU A 1 197 ? 11.575 10.499 -12.878 1.00 91.31 197 GLU A N 1
ATOM 1524 C CA . GLU A 1 197 ? 11.963 11.283 -11.687 1.00 91.31 197 GLU A CA 1
ATOM 1525 C C . GLU A 1 197 ? 13.308 10.853 -11.083 1.00 91.31 197 GLU A C 1
ATOM 1527 O O . GLU A 1 197 ? 14.012 11.656 -10.478 1.00 91.31 197 GLU A O 1
ATOM 1532 N N . THR A 1 198 ? 13.680 9.580 -11.246 1.00 87.44 198 THR A N 1
ATOM 1533 C CA . THR A 1 198 ? 14.933 9.017 -10.719 1.00 87.44 198 THR A CA 1
ATOM 1534 C C . THR A 1 198 ? 15.807 8.433 -11.831 1.00 87.44 198 THR A C 1
ATOM 1536 O O . THR A 1 198 ? 16.619 7.532 -11.582 1.00 87.44 198 THR A O 1
ATOM 1539 N N . TRP A 1 199 ? 15.605 8.860 -13.082 1.00 91.94 199 TRP A N 1
ATOM 1540 C CA . TRP A 1 199 ? 16.344 8.330 -14.227 1.00 91.94 199 TRP A CA 1
ATOM 1541 C C . TRP A 1 199 ? 17.801 8.776 -14.196 1.00 91.94 199 TRP A C 1
ATOM 1543 O O . TRP A 1 199 ? 18.109 9.924 -13.893 1.00 91.94 199 TRP A O 1
ATOM 1553 N N . ASN A 1 200 ? 18.709 7.854 -14.498 1.00 90.19 200 ASN A N 1
ATOM 1554 C CA . ASN A 1 200 ? 20.144 8.100 -14.451 1.00 90.19 200 ASN A CA 1
ATOM 1555 C C . ASN A 1 200 ? 20.871 7.269 -15.516 1.00 90.19 200 ASN A C 1
ATOM 1557 O O . ASN A 1 200 ? 20.282 6.386 -16.146 1.00 90.19 200 ASN A O 1
ATOM 1561 N N . ASP A 1 201 ? 22.165 7.531 -15.693 1.00 92.88 201 ASP A N 1
ATOM 1562 C CA . ASP A 1 201 ? 22.985 6.874 -16.716 1.00 92.88 201 ASP A CA 1
ATOM 1563 C C . ASP A 1 201 ? 23.055 5.350 -16.554 1.00 92.88 201 ASP A C 1
ATOM 1565 O O . ASP A 1 201 ? 23.148 4.624 -17.542 1.00 92.88 201 ASP A O 1
ATOM 1569 N N . GLU A 1 202 ? 22.996 4.841 -15.320 1.00 88.19 202 GLU A N 1
ATOM 1570 C CA . GLU A 1 202 ? 22.983 3.398 -15.055 1.00 88.19 202 GLU A CA 1
ATOM 1571 C C . GLU A 1 202 ? 21.710 2.751 -15.617 1.00 88.19 202 GLU A C 1
ATOM 1573 O O . GLU A 1 202 ? 21.781 1.758 -16.347 1.00 88.19 202 GLU A O 1
ATOM 1578 N N . LYS A 1 203 ? 20.543 3.346 -15.340 1.00 90.00 203 LYS A N 1
ATOM 1579 C CA . LYS A 1 203 ? 19.263 2.903 -15.906 1.00 90.00 203 LYS A CA 1
ATOM 1580 C C . LYS A 1 203 ? 19.259 3.054 -17.423 1.00 90.00 203 LYS A C 1
ATOM 1582 O O . LYS A 1 203 ? 18.827 2.127 -18.108 1.00 90.00 203 LYS A O 1
ATOM 1587 N N . ALA A 1 204 ? 19.800 4.156 -17.943 1.00 93.62 204 ALA A N 1
ATOM 1588 C CA . ALA A 1 204 ? 19.832 4.421 -19.374 1.00 93.62 204 ALA A CA 1
ATOM 1589 C C . ALA A 1 204 ? 20.660 3.387 -20.154 1.00 93.62 204 ALA A C 1
ATOM 1591 O O . ALA A 1 204 ? 20.212 2.881 -21.181 1.00 93.62 204 ALA A O 1
ATOM 1592 N N . LYS A 1 205 ? 21.831 2.997 -19.632 1.00 92.94 205 LYS A N 1
ATOM 1593 C CA . LYS A 1 205 ? 22.673 1.940 -20.223 1.00 92.94 205 LYS A CA 1
ATOM 1594 C C . LYS A 1 205 ? 21.976 0.584 -20.280 1.00 92.94 205 LYS A C 1
ATOM 1596 O O . LYS A 1 205 ? 22.272 -0.216 -21.162 1.00 92.94 205 LYS A O 1
ATOM 1601 N N . ARG A 1 206 ? 21.087 0.309 -19.325 1.00 89.75 206 ARG A N 1
ATOM 1602 C CA . ARG A 1 206 ? 20.407 -0.983 -19.209 1.00 89.75 206 ARG A CA 1
ATOM 1603 C C . ARG A 1 206 ? 19.107 -1.057 -20.004 1.00 89.75 206 ARG A C 1
ATOM 1605 O O . ARG A 1 206 ? 18.808 -2.110 -20.555 1.00 89.75 206 ARG A O 1
ATOM 1612 N N . TRP A 1 207 ? 18.325 0.016 -20.005 1.00 92.38 207 TRP A N 1
ATOM 1613 C CA . TRP A 1 207 ? 16.949 0.004 -20.506 1.00 92.38 207 TRP A CA 1
ATOM 1614 C C . TRP A 1 207 ? 16.734 0.879 -21.740 1.00 92.38 207 TRP A C 1
ATOM 1616 O O . TRP A 1 207 ? 15.711 0.731 -22.393 1.00 92.38 207 TRP A O 1
ATOM 1626 N N . GLY A 1 208 ? 17.685 1.750 -22.084 1.00 95.19 208 GLY A N 1
ATOM 1627 C CA . GLY A 1 208 ? 17.544 2.759 -23.134 1.00 95.19 208 GLY A CA 1
ATOM 1628 C C . GLY A 1 208 ? 17.435 4.174 -22.563 1.00 95.19 208 GLY A C 1
ATOM 1629 O O . GLY A 1 208 ? 17.270 4.372 -21.362 1.00 95.19 208 GLY A O 1
ATOM 1630 N N . VAL A 1 209 ? 17.558 5.188 -23.414 1.00 94.56 209 VAL A N 1
ATOM 1631 C CA . VAL A 1 209 ? 17.552 6.593 -22.980 1.00 94.56 209 VAL A CA 1
ATOM 1632 C C . VAL A 1 209 ? 16.131 7.128 -22.787 1.00 94.56 209 VAL A C 1
ATOM 1634 O O . VAL A 1 209 ? 15.209 6.755 -23.510 1.00 94.56 209 VAL A O 1
ATOM 1637 N N . GLY A 1 210 ? 15.973 8.037 -21.822 1.00 93.88 210 GLY A N 1
ATOM 1638 C CA . GLY A 1 210 ? 14.752 8.821 -21.635 1.00 93.88 210 GLY A CA 1
ATOM 1639 C C . GLY A 1 210 ? 13.471 7.994 -21.488 1.00 93.88 210 GLY A C 1
ATOM 1640 O O . GLY A 1 210 ? 13.446 6.953 -20.832 1.00 93.88 210 GLY A O 1
ATOM 1641 N N . GLU A 1 211 ? 12.392 8.502 -22.083 1.00 96.06 211 GLU A N 1
ATOM 1642 C CA . GLU A 1 211 ? 11.040 7.955 -21.942 1.00 96.06 211 GLU A CA 1
ATOM 1643 C C . GLU A 1 211 ? 10.910 6.528 -22.488 1.00 96.06 211 GLU A C 1
ATOM 1645 O O . GLU A 1 211 ? 10.287 5.690 -21.841 1.00 96.06 211 GLU A O 1
ATOM 1650 N N . GLU A 1 212 ? 11.547 6.216 -23.620 1.00 96.31 212 GLU A N 1
ATOM 1651 C CA . GLU A 1 212 ? 11.532 4.865 -24.197 1.00 96.31 212 GLU A CA 1
ATOM 1652 C C . GLU A 1 212 ? 12.181 3.843 -23.258 1.00 96.31 212 GLU A C 1
ATOM 1654 O O . GLU A 1 212 ? 11.638 2.758 -23.043 1.00 96.31 212 GLU A O 1
ATOM 1659 N N . GLY A 1 213 ? 13.305 4.204 -22.633 1.00 96.12 213 GLY A N 1
ATOM 1660 C CA . GLY A 1 213 ? 13.950 3.336 -21.652 1.00 96.12 213 GLY A CA 1
ATOM 1661 C C . GLY A 1 213 ? 13.133 3.169 -20.374 1.00 96.12 213 GLY A C 1
ATOM 1662 O O . GLY A 1 213 ? 13.007 2.060 -19.849 1.00 96.12 213 GLY A O 1
ATOM 1663 N N . ALA A 1 214 ? 12.523 4.250 -19.886 1.00 95.81 214 ALA A N 1
ATOM 1664 C CA . ALA A 1 214 ? 11.625 4.199 -18.734 1.00 95.81 214 ALA A CA 1
ATOM 1665 C C . ALA A 1 214 ? 10.390 3.327 -19.011 1.00 95.81 214 ALA A C 1
ATOM 1667 O O . ALA A 1 214 ? 9.978 2.544 -18.153 1.00 95.81 214 ALA A O 1
ATOM 1668 N N . ALA A 1 215 ? 9.852 3.403 -20.226 1.00 96.62 215 ALA A N 1
ATOM 1669 C CA . ALA A 1 215 ? 8.775 2.556 -20.717 1.00 96.62 215 ALA A CA 1
ATOM 1670 C C . ALA A 1 215 ? 9.179 1.077 -20.759 1.00 96.62 215 ALA A C 1
ATOM 1672 O O . ALA A 1 215 ? 8.485 0.246 -20.173 1.00 96.62 215 ALA A O 1
ATOM 1673 N N . ALA A 1 216 ? 10.339 0.757 -21.339 1.00 95.50 216 ALA A N 1
ATOM 1674 C CA . ALA A 1 216 ? 10.866 -0.606 -21.357 1.00 95.50 216 ALA A CA 1
ATOM 1675 C C . ALA A 1 216 ? 11.071 -1.168 -19.937 1.00 95.50 216 ALA A C 1
ATOM 1677 O O . ALA A 1 216 ? 10.727 -2.320 -19.659 1.00 95.50 216 ALA A O 1
ATOM 1678 N N . ARG A 1 217 ? 11.576 -0.348 -19.002 1.00 93.75 217 ARG A N 1
ATOM 1679 C CA . ARG A 1 217 ? 11.734 -0.738 -17.592 1.00 93.75 217 ARG A CA 1
ATOM 1680 C C . ARG A 1 217 ? 10.396 -0.973 -16.892 1.00 93.75 217 ARG A C 1
ATOM 1682 O O . ARG A 1 217 ? 10.310 -1.891 -16.071 1.00 93.75 217 ARG A O 1
ATOM 1689 N N . ALA A 1 218 ? 9.393 -0.136 -17.148 1.00 95.31 218 ALA A N 1
ATOM 1690 C CA . ALA A 1 218 ? 8.060 -0.304 -16.577 1.00 95.31 218 ALA A CA 1
ATOM 1691 C C . ALA A 1 218 ? 7.421 -1.609 -17.076 1.00 95.31 218 ALA A C 1
ATOM 1693 O O . ALA A 1 218 ? 6.915 -2.393 -16.274 1.00 95.31 218 ALA A O 1
ATOM 1694 N N . ASP A 1 219 ? 7.520 -1.885 -18.375 1.00 95.50 219 ASP A N 1
ATOM 1695 C CA . ASP A 1 219 ? 6.939 -3.080 -18.995 1.00 95.50 219 ASP A CA 1
ATOM 1696 C C . ASP A 1 219 ? 7.568 -4.370 -18.478 1.00 95.50 219 ASP A C 1
ATOM 1698 O O . ASP A 1 219 ? 6.866 -5.320 -18.141 1.00 95.50 219 ASP A O 1
ATOM 1702 N N . ALA A 1 220 ? 8.894 -4.390 -18.347 1.00 93.31 220 ALA A N 1
ATOM 1703 C CA . ALA A 1 220 ? 9.629 -5.580 -17.941 1.00 93.31 220 ALA A CA 1
ATOM 1704 C C . ALA A 1 220 ? 9.434 -5.980 -16.466 1.00 93.31 220 ALA A C 1
ATOM 1706 O O . ALA A 1 220 ? 9.932 -7.028 -16.050 1.00 93.31 220 ALA A O 1
ATOM 1707 N N . ASN A 1 221 ? 8.765 -5.160 -15.648 1.00 94.25 221 ASN A N 1
ATOM 1708 C CA . ASN A 1 221 ? 8.593 -5.464 -14.228 1.00 94.25 221 ASN A CA 1
ATOM 1709 C C . ASN A 1 221 ? 7.292 -4.914 -13.636 1.00 94.25 221 ASN A C 1
ATOM 1711 O O . ASN A 1 221 ? 6.481 -5.696 -13.153 1.00 94.25 221 ASN A O 1
ATOM 1715 N N . ASP A 1 222 ? 7.067 -3.596 -13.670 1.00 95.69 222 ASP A N 1
ATOM 1716 C CA . ASP A 1 222 ? 5.894 -2.987 -13.036 1.00 95.69 222 ASP A CA 1
ATOM 1717 C C . ASP A 1 222 ? 4.587 -3.483 -13.675 1.00 95.69 222 ASP A C 1
ATOM 1719 O O . ASP A 1 222 ? 3.671 -3.852 -12.946 1.00 95.69 222 ASP A O 1
ATOM 1723 N N . VAL A 1 223 ? 4.519 -3.578 -15.009 1.00 94.88 223 VAL A N 1
ATOM 1724 C CA . VAL A 1 223 ? 3.334 -4.091 -15.724 1.00 94.88 223 VAL A CA 1
ATOM 1725 C C . VAL A 1 223 ? 3.100 -5.576 -15.434 1.00 94.88 223 VAL A C 1
ATOM 1727 O O . VAL A 1 223 ? 1.969 -5.970 -15.162 1.00 94.88 223 VAL A O 1
ATOM 1730 N N . LEU A 1 224 ? 4.157 -6.393 -15.383 1.00 95.50 224 LEU A N 1
ATOM 1731 C CA . LEU A 1 224 ? 4.034 -7.805 -14.995 1.00 95.50 224 LEU A CA 1
ATOM 1732 C C . LEU A 1 224 ? 3.491 -7.956 -13.569 1.00 95.50 224 LEU A C 1
ATOM 1734 O O . LEU A 1 224 ? 2.646 -8.809 -13.303 1.00 95.50 224 LEU A O 1
ATOM 1738 N N . ASN A 1 225 ? 3.957 -7.112 -12.646 1.00 96.19 225 ASN A N 1
ATOM 1739 C CA . ASN A 1 225 ? 3.464 -7.106 -11.274 1.00 96.19 225 ASN A CA 1
ATOM 1740 C C . ASN A 1 225 ? 2.015 -6.602 -11.217 1.00 96.19 225 ASN A C 1
ATOM 1742 O O . ASN A 1 225 ? 1.225 -7.150 -10.456 1.00 96.19 225 ASN A O 1
ATOM 1746 N N . MET A 1 226 ? 1.638 -5.607 -12.029 1.00 94.75 226 MET A N 1
ATOM 1747 C CA . MET A 1 226 ? 0.244 -5.165 -12.150 1.00 94.75 226 MET A CA 1
ATOM 1748 C C . MET A 1 226 ? -0.681 -6.315 -12.558 1.00 94.75 226 MET A C 1
ATOM 1750 O O . MET A 1 226 ? -1.734 -6.474 -11.946 1.00 94.75 226 MET A O 1
ATOM 1754 N N . ASP A 1 227 ? -0.293 -7.114 -13.554 1.00 94.19 227 ASP A N 1
ATOM 1755 C CA . ASP A 1 227 ? -1.083 -8.262 -14.017 1.00 94.19 227 ASP A CA 1
ATOM 1756 C C . ASP A 1 227 ? -1.230 -9.333 -12.946 1.00 94.19 227 ASP A C 1
ATOM 1758 O O . ASP A 1 227 ? -2.333 -9.826 -12.709 1.00 94.19 227 ASP A O 1
ATOM 1762 N N . LEU A 1 228 ? -0.138 -9.630 -12.242 1.00 95.50 228 LEU A N 1
ATOM 1763 C CA . LEU A 1 228 ? -0.162 -10.553 -11.113 1.00 95.50 228 LEU A CA 1
ATOM 1764 C C . LEU A 1 228 ? -1.095 -10.070 -9.993 1.00 95.50 228 LEU A C 1
ATOM 1766 O O . LEU A 1 228 ? -1.814 -10.862 -9.398 1.00 95.50 228 LEU A O 1
ATOM 1770 N N . ILE A 1 229 ? -1.101 -8.770 -9.700 1.00 97.12 229 ILE A N 1
ATOM 1771 C CA . ILE A 1 229 ? -1.897 -8.200 -8.605 1.00 97.12 229 ILE A CA 1
ATOM 1772 C C . ILE A 1 229 ? -3.375 -8.086 -8.981 1.00 97.12 229 ILE A C 1
ATOM 1774 O O . ILE A 1 229 ? -4.220 -8.198 -8.096 1.00 97.12 229 ILE A O 1
ATOM 1778 N N . ALA A 1 230 ? -3.702 -7.894 -10.263 1.00 95.62 230 ALA A N 1
ATOM 1779 C CA . ALA A 1 230 ? -5.064 -7.632 -10.733 1.00 95.62 230 ALA A CA 1
ATOM 1780 C C . ALA A 1 230 ? -6.076 -8.705 -10.304 1.00 95.62 230 ALA A C 1
ATOM 1782 O O . ALA A 1 230 ? -7.206 -8.378 -9.958 1.00 95.62 230 ALA A O 1
ATOM 1783 N N . VAL A 1 231 ? -5.666 -9.976 -10.239 1.00 96.00 231 VAL A N 1
ATOM 1784 C CA . VAL A 1 231 ? -6.552 -11.062 -9.783 1.00 96.00 231 VAL A CA 1
ATOM 1785 C C . VAL A 1 231 ? -6.957 -10.930 -8.313 1.00 96.00 231 VAL A C 1
ATOM 1787 O O . VAL A 1 231 ? -7.909 -11.576 -7.891 1.00 96.00 231 VAL A O 1
ATOM 1790 N N . SER A 1 232 ? -6.258 -10.108 -7.52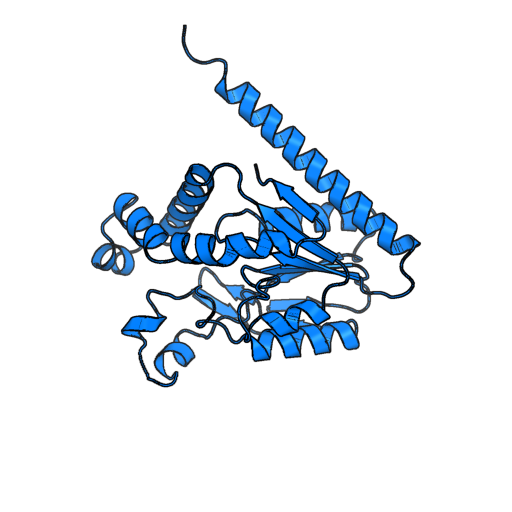8 1.00 97.44 232 SER A N 1
ATOM 1791 C CA . SER A 1 232 ? -6.575 -9.867 -6.117 1.00 97.44 232 SER A CA 1
ATOM 1792 C C . SER A 1 232 ? -7.817 -8.991 -5.926 1.00 97.44 232 SER A C 1
ATOM 1794 O O . SER A 1 232 ? -8.339 -8.932 -4.818 1.00 97.44 232 SER A O 1
ATOM 1796 N N . GLU A 1 233 ? -8.326 -8.358 -6.994 1.00 97.25 233 GLU A N 1
ATOM 1797 C CA . GLU A 1 233 ? -9.592 -7.604 -6.987 1.00 97.25 233 GLU A CA 1
ATOM 1798 C C . GLU A 1 233 ? -10.754 -8.451 -6.447 1.00 97.25 233 GLU A C 1
ATOM 1800 O O . GLU A 1 233 ? -11.601 -7.946 -5.719 1.00 97.25 233 GLU A O 1
ATOM 1805 N N . GLN A 1 234 ? -10.758 -9.759 -6.732 1.00 97.44 234 GLN A N 1
ATOM 1806 C CA . GLN A 1 234 ? -11.821 -10.677 -6.307 1.00 97.44 234 GLN A CA 1
ATOM 1807 C C . GLN A 1 234 ? -11.923 -10.865 -4.784 1.00 97.44 234 GLN A C 1
ATOM 1809 O O . GLN A 1 234 ? -12.926 -11.387 -4.306 1.00 97.44 234 GLN A O 1
ATOM 1814 N N . PHE A 1 235 ? -10.884 -10.486 -4.035 1.00 97.88 235 PHE A N 1
ATOM 1815 C CA . PHE A 1 235 ? -10.839 -10.604 -2.577 1.00 97.88 235 PHE A CA 1
ATOM 1816 C C . PHE A 1 235 ? -11.221 -9.299 -1.869 1.00 97.88 235 PHE A C 1
ATOM 1818 O O . PHE A 1 235 ? -11.167 -9.233 -0.646 1.00 97.88 235 PHE A O 1
ATOM 1825 N N . ALA A 1 236 ? -11.555 -8.245 -2.615 1.00 98.25 236 ALA A N 1
ATOM 1826 C CA . ALA A 1 236 ? -11.883 -6.948 -2.046 1.00 98.25 236 ALA A CA 1
ATOM 1827 C C . ALA A 1 236 ? -13.317 -6.910 -1.502 1.00 98.25 236 ALA A C 1
ATOM 1829 O O . ALA A 1 236 ? -14.253 -7.366 -2.158 1.00 98.25 236 ALA A O 1
ATOM 1830 N N . ASP A 1 237 ? -13.489 -6.277 -0.344 1.00 98.25 237 ASP A N 1
ATOM 1831 C CA . ASP A 1 237 ? -14.799 -5.871 0.170 1.00 98.25 237 ASP A CA 1
ATOM 1832 C C . ASP A 1 237 ? -15.296 -4.603 -0.554 1.00 98.25 237 ASP A C 1
ATOM 1834 O O . ASP A 1 237 ? -16.498 -4.394 -0.703 1.00 98.25 237 ASP A O 1
ATOM 1838 N N . GLU A 1 238 ? -14.363 -3.768 -1.030 1.00 97.94 238 GLU A N 1
ATOM 1839 C CA . GLU A 1 238 ? -14.630 -2.564 -1.819 1.00 97.94 238 GLU A CA 1
ATOM 1840 C C . GLU A 1 238 ? -13.615 -2.434 -2.968 1.00 97.94 238 GLU A C 1
ATOM 1842 O O . GLU A 1 238 ? -12.400 -2.389 -2.746 1.00 97.94 238 GLU A O 1
ATOM 1847 N N . VAL A 1 239 ? -14.111 -2.312 -4.201 1.00 97.94 239 VAL A N 1
ATOM 1848 C CA . VAL A 1 239 ? -13.294 -1.979 -5.378 1.00 97.94 239 VAL A CA 1
ATOM 1849 C C . VAL A 1 239 ? -13.427 -0.489 -5.665 1.00 97.94 239 VAL A C 1
ATOM 1851 O O . VAL A 1 239 ? -14.534 0.035 -5.781 1.00 97.94 239 VAL A O 1
ATOM 1854 N N . ILE A 1 240 ? -12.292 0.195 -5.771 1.00 97.50 240 ILE A N 1
ATOM 1855 C CA . ILE A 1 240 ? -12.226 1.645 -5.919 1.00 97.50 240 ILE A CA 1
ATOM 1856 C C . ILE A 1 240 ? -11.542 1.981 -7.233 1.00 97.50 240 ILE A C 1
ATOM 1858 O O . ILE A 1 240 ? -10.350 1.716 -7.406 1.00 97.50 240 ILE A O 1
ATOM 1862 N N . ASP A 1 241 ? -12.279 2.615 -8.134 1.00 94.00 241 ASP A N 1
ATOM 1863 C CA . ASP A 1 241 ? -11.711 3.111 -9.377 1.00 94.00 241 ASP A CA 1
ATOM 1864 C C . ASP A 1 241 ? -10.807 4.319 -9.102 1.00 94.00 241 ASP A C 1
ATOM 1866 O O . ASP A 1 241 ? -11.210 5.310 -8.490 1.00 94.00 241 ASP A O 1
ATOM 1870 N N . SER A 1 242 ? -9.557 4.230 -9.551 1.00 85.19 242 SER A N 1
ATOM 1871 C CA . SER A 1 242 ? -8.621 5.349 -9.554 1.00 85.19 242 SER A CA 1
ATOM 1872 C C . SER A 1 242 ? -8.802 6.156 -10.836 1.00 85.19 242 SER A C 1
ATOM 1874 O O . SER A 1 242 ? -8.751 5.576 -11.929 1.00 85.19 242 SER A O 1
ATOM 1876 N N . PHE A 1 243 ? -8.912 7.472 -10.694 1.00 70.75 243 PHE A N 1
ATOM 1877 C CA . PHE A 1 243 ? -9.003 8.437 -11.791 1.00 70.75 243 PHE A CA 1
ATOM 1878 C C . PHE A 1 243 ? -7.631 9.002 -12.147 1.00 70.75 243 PHE A C 1
ATOM 1880 O O . PHE A 1 243 ? -6.731 8.973 -11.275 1.00 70.75 243 PHE A O 1
#

Mean predicted aligned error: 5.06 Å

InterPro domains:
  IPR010488 Zeta toxin domain [PF06414] (30-106)
  IPR027417 P-loop containing nucleoside triphosphate hydrolase [G3DSA:3.40.50.300] (19-67)
  IPR027417 P-loop containing nucleoside triphosphate hydrolase [G3DSA:3.40.50.300] (68-124)
  IPR027417 P-loop containing nucleoside triphosphate hydrolase [G3DSA:3.40.50.300] (125-243)
  IPR027417 P-loop containing nucleoside triphosphate hydrolase [SSF52540] (23-218)

Sequence (243 aa):
MIVVASASSALVSDVAMHATYDRLATRLLSKLETADRTPWWVGIGGGPGSGKSTLAEAVAVRVNAKAPGSCVVLPMDGFHYSRAELKNLDPPDAASYMPRRGAPWTFDAEACYEAFKAAKAAGEGVLPTYSRELSDPVPDGVRLELSHKLVLVEGNYLLMQHDPRWKPLDDLWDERWFVKCVDRAAQRRRLIVRHLETWNDEKAKRWGVGEEGAAARADANDVLNMDLIAVSEQFADEVIDSF

Solvent-accessible surface area (backbone atoms only — not comparable to full-atom values): 12910 Å² total; per-residue (Å²): 144,81,88,73,70,64,67,59,50,52,54,52,43,51,53,54,47,51,53,48,35,52,51,53,21,51,54,52,55,52,44,75,78,69,51,95,62,74,51,42,31,31,33,34,17,28,28,71,56,24,49,49,66,62,51,50,50,55,20,34,53,55,36,26,74,78,42,71,65,25,44,48,76,46,58,51,60,19,32,39,53,35,74,70,51,45,50,68,38,88,78,66,38,39,83,66,44,62,74,37,60,86,36,84,87,40,34,43,44,61,62,45,40,54,52,52,51,51,24,60,75,67,33,30,43,71,38,36,23,55,38,77,88,77,62,33,49,36,78,71,60,44,73,50,47,76,69,31,43,34,36,40,37,36,30,55,49,48,47,32,60,91,39,82,67,34,29,69,42,57,83,64,44,77,41,32,34,23,30,39,52,80,50,61,67,57,28,50,50,49,41,27,55,58,43,57,77,72,62,47,70,72,56,26,76,74,41,36,63,67,70,66,8,28,41,50,50,33,56,75,29,47,48,55,42,26,61,67,34,57,70,30,53,83,68,35,79,40,81,40,78,37,119

pLDDT: mean 91.8, std 11.06, range [37.34, 98.88]

Nearest PDB structures (foldseek):
  3c8u-assembly1_A  TM=9.003E-01  e=8.598E-16  Ruegeria sp. TM1040
  6pwz-assembly1_D  TM=7.883E-01  e=8.723E-12  Homo sapiens
  6n55-assembly2_D-2  TM=8.144E-01  e=7.566E-11  Homo sapiens
  7sql-assembly1_C  TM=7.825E-01  e=3.151E-11  Homo sapiens
  2jeo-assembly1_A  TM=8.077E-01  e=9.556E-11  Homo sapiens

Radius of gyration: 18.69 Å; Cα contacts (8 Å, |Δi|>4): 403; chains: 1; bounding box: 43×41×55 Å